Protein AF-A0A7C6HTM7-F1 (afdb_monomer_lite)

pLDDT: mean 92.87, std 7.29, range [47.75, 98.75]

Secondary structure (DSSP, 8-state):
-EEEEPTTS-HHHHHHHSTTEEE--SHHHHB---TT----HHHHHHTTT-TTPPBPTTTTHHHHHHHHHHHTT-SEEEEE--HHHHHHHHHHH---EEEEEE-GGGHHHHHHHHHHHT--HHHHIIIIITHHHHHHHHHTSSSEEEEEPTT--TTTTHHHHHHHHHH---PPPPHHHHHHHHHHHHHHTSSEEEEEE-SS-EEEEE-S-TT-HHHHHHHHHHHHHHHHTTPPPPEEEEGGG---S-EEEE--HHHHHHHHHHT----

Sequence (267 aa):
MIIAGYAGVGKTYFSENTENAIEIPSMPYSWILPKNTYRSAKESEKEKGAFYHLANPLFPMNYVFEILKAERSYKYVIIPTVECVLKVLQEKYDRDCILVYPEASLKAEYRQRYITRGNSDSFMSLFIDGWEERLEGLRANKGVHIPLAKGEYLSDVKIKIDNIIGETINTPVSARILNEIETKLIERKQGFIMVLFGMDNEYAYQISNIDDDNTQKFLYDAGRLAYKLNVFKPRIMREDEIPMENIIWIESQEAFMDVIRQNSLED

Structure (mmCIF, N/CA/C/O backbone):
data_AF-A0A7C6HTM7-F1
#
_entry.id   AF-A0A7C6HTM7-F1
#
loop_
_atom_site.group_PDB
_atom_site.id
_atom_site.type_symbol
_atom_site.label_atom_id
_atom_site.label_alt_id
_atom_site.label_comp_id
_atom_site.label_asym_id
_atom_site.label_entity_id
_atom_site.label_seq_id
_atom_site.pdbx_PDB_ins_code
_atom_site.Cartn_x
_atom_site.Cartn_y
_atom_site.Cartn_z
_atom_site.occupancy
_atom_site.B_iso_or_equiv
_atom_site.auth_seq_id
_atom_site.auth_comp_id
_atom_site.auth_asym_id
_atom_site.auth_atom_id
_atom_site.pdbx_PDB_model_num
ATOM 1 N N . MET A 1 1 ? 2.705 4.183 -18.685 1.00 92.62 1 MET A N 1
ATOM 2 C CA . MET A 1 1 ? 3.117 2.784 -18.432 1.00 92.62 1 MET A CA 1
ATOM 3 C C . MET A 1 1 ? 3.221 2.559 -16.937 1.00 92.62 1 MET A C 1
ATOM 5 O O . MET A 1 1 ? 3.805 3.396 -16.251 1.00 92.62 1 MET A O 1
ATOM 9 N N . ILE A 1 2 ? 2.667 1.453 -16.444 1.00 97.06 2 ILE A N 1
ATOM 10 C CA . ILE A 1 2 ? 2.689 1.095 -15.023 1.00 97.06 2 ILE A CA 1
ATOM 11 C C . ILE A 1 2 ? 3.863 0.145 -14.766 1.00 97.06 2 ILE A C 1
ATOM 13 O O . ILE A 1 2 ? 4.002 -0.884 -15.426 1.00 97.06 2 ILE A O 1
ATOM 17 N N . ILE A 1 3 ? 4.713 0.498 -13.803 1.00 97.94 3 ILE A N 1
ATOM 18 C CA . ILE A 1 3 ? 5.900 -0.266 -13.415 1.00 97.94 3 ILE A CA 1
ATOM 19 C C . ILE A 1 3 ? 5.737 -0.695 -11.959 1.00 97.94 3 ILE A C 1
ATOM 21 O O . ILE A 1 3 ? 5.824 0.125 -11.043 1.00 97.94 3 ILE A O 1
ATOM 25 N N . ALA A 1 4 ? 5.524 -1.986 -11.733 1.00 98.19 4 ALA A N 1
ATOM 26 C CA . ALA A 1 4 ? 5.438 -2.557 -10.400 1.00 98.19 4 ALA A CA 1
ATOM 27 C C . ALA A 1 4 ? 6.819 -3.025 -9.936 1.00 98.19 4 ALA A C 1
ATOM 29 O O . ALA A 1 4 ? 7.331 -4.059 -10.361 1.00 98.19 4 ALA A O 1
ATOM 30 N N . GLY A 1 5 ? 7.433 -2.236 -9.058 1.00 98.12 5 GLY A N 1
ATOM 31 C CA . GLY A 1 5 ? 8.761 -2.494 -8.520 1.00 98.12 5 GLY A CA 1
ATOM 32 C C . GLY A 1 5 ? 8.720 -3.191 -7.161 1.00 98.12 5 GLY A C 1
ATOM 33 O O . GLY A 1 5 ? 8.082 -2.703 -6.218 1.00 98.12 5 GLY A O 1
ATOM 34 N N . TYR A 1 6 ? 9.477 -4.276 -7.009 1.00 97.44 6 TYR A N 1
ATOM 35 C CA . TYR A 1 6 ? 9.651 -4.963 -5.728 1.00 97.44 6 TYR A CA 1
ATOM 36 C C . TYR A 1 6 ? 10.218 -4.025 -4.645 1.00 97.44 6 TYR A C 1
ATOM 38 O O . TYR A 1 6 ? 10.747 -2.937 -4.916 1.00 97.44 6 TYR A O 1
ATOM 46 N N . ALA A 1 7 ? 10.076 -4.385 -3.371 1.00 95.69 7 ALA A N 1
ATOM 47 C CA . ALA A 1 7 ? 10.722 -3.634 -2.296 1.00 95.69 7 ALA A CA 1
ATOM 48 C C . ALA A 1 7 ? 12.246 -3.574 -2.532 1.00 95.69 7 ALA A C 1
ATOM 50 O O . ALA A 1 7 ? 12.850 -4.547 -2.953 1.00 95.69 7 ALA A O 1
ATOM 51 N N . GLY A 1 8 ? 12.879 -2.415 -2.315 1.00 95.75 8 GLY A N 1
ATOM 52 C CA . GLY A 1 8 ? 14.341 -2.279 -2.451 1.00 95.75 8 GLY A CA 1
ATOM 53 C C . GLY A 1 8 ? 14.905 -2.077 -3.866 1.00 95.75 8 GLY A C 1
ATOM 54 O O . GLY A 1 8 ? 16.110 -1.872 -3.987 1.00 95.75 8 GLY A O 1
ATOM 55 N N . VAL A 1 9 ? 14.076 -2.043 -4.917 1.00 97.88 9 VAL A N 1
ATOM 56 C CA . VAL A 1 9 ? 14.553 -1.858 -6.311 1.00 97.88 9 VAL A CA 1
ATOM 57 C C . VAL A 1 9 ? 14.891 -0.406 -6.688 1.00 97.88 9 VAL A C 1
ATOM 59 O O . VAL A 1 9 ? 15.318 -0.153 -7.804 1.00 97.88 9 VAL A O 1
ATOM 62 N N . GLY A 1 10 ? 14.691 0.569 -5.793 1.00 97.50 10 GLY A N 1
ATOM 63 C CA . GLY A 1 10 ? 14.995 1.985 -6.073 1.00 97.50 10 GLY A CA 1
ATOM 64 C C . GLY A 1 10 ? 13.859 2.806 -6.702 1.00 97.50 10 GLY A C 1
ATOM 65 O O . GLY A 1 10 ? 14.136 3.785 -7.382 1.00 97.50 10 GLY A O 1
ATOM 66 N N . LYS A 1 11 ? 12.590 2.440 -6.461 1.00 97.81 11 LYS A N 1
ATOM 67 C CA . LYS A 1 11 ? 11.394 3.147 -6.973 1.00 97.81 11 LYS A CA 1
ATOM 68 C C . LYS A 1 11 ? 11.414 4.667 -6.754 1.00 97.81 11 LYS A C 1
ATOM 70 O O . LYS A 1 11 ? 11.339 5.408 -7.724 1.00 97.81 11 LYS A O 1
ATOM 75 N N . THR A 1 12 ? 11.574 5.102 -5.504 1.00 95.50 12 THR A N 1
ATOM 76 C CA . THR A 1 12 ? 11.593 6.525 -5.122 1.00 95.50 12 THR A CA 1
ATOM 77 C C . THR A 1 12 ? 12.700 7.292 -5.835 1.00 95.50 12 THR A C 1
ATOM 79 O O . THR A 1 12 ? 12.452 8.320 -6.456 1.00 95.50 12 THR A O 1
ATOM 82 N N . TYR A 1 13 ? 13.912 6.727 -5.842 1.00 97.19 13 TYR A N 1
ATOM 83 C CA . TYR A 1 13 ? 15.046 7.318 -6.547 1.00 97.19 13 TYR A CA 1
ATOM 84 C C . TYR A 1 13 ? 14.756 7.463 -8.046 1.00 97.19 13 TYR A C 1
ATOM 86 O O . TYR A 1 13 ? 15.008 8.517 -8.623 1.00 97.19 13 TYR A O 1
ATOM 94 N N . PHE A 1 14 ? 14.176 6.435 -8.674 1.00 98.38 14 PHE A N 1
ATOM 95 C CA . PHE A 1 14 ? 13.795 6.495 -10.082 1.00 98.38 14 PHE A CA 1
ATOM 96 C C . PHE A 1 14 ? 12.795 7.622 -10.359 1.00 98.38 14 PHE A C 1
ATOM 98 O O . PHE A 1 14 ? 13.016 8.389 -11.292 1.00 98.38 14 PHE A O 1
ATOM 105 N N . SER A 1 15 ? 11.724 7.747 -9.565 1.00 97.56 15 SER A N 1
ATOM 106 C CA . SER A 1 15 ? 10.704 8.782 -9.781 1.00 97.56 15 SER A CA 1
ATOM 107 C C . SER A 1 15 ? 11.222 10.200 -9.558 1.00 97.56 15 SER A C 1
ATOM 109 O O . SER A 1 15 ? 10.800 11.110 -10.256 1.00 97.56 15 SER A O 1
ATOM 111 N N . GLU A 1 16 ? 12.147 10.394 -8.617 1.00 97.38 16 GLU A N 1
ATOM 112 C CA . GLU A 1 16 ? 12.733 11.710 -8.327 1.00 97.38 16 GLU A CA 1
ATOM 113 C C . GLU A 1 16 ? 13.754 12.153 -9.384 1.00 97.38 16 GLU A C 1
ATOM 115 O O . GLU A 1 16 ? 13.964 13.348 -9.577 1.00 97.38 16 GLU A O 1
ATOM 120 N N . ASN A 1 17 ? 14.390 11.200 -10.074 1.00 98.00 17 ASN A N 1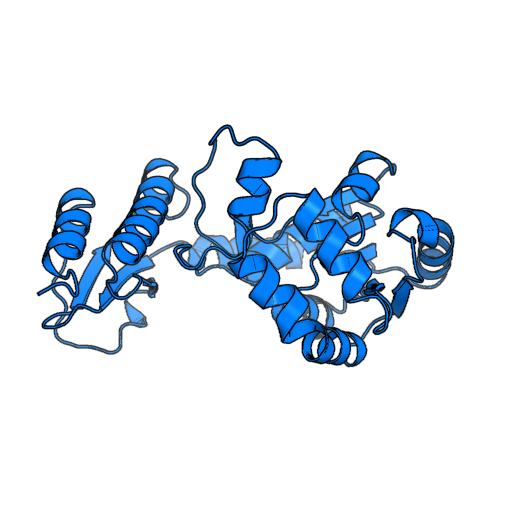
ATOM 121 C CA . ASN A 1 17 ? 15.487 11.461 -11.012 1.00 98.00 17 ASN A CA 1
ATOM 122 C C . ASN A 1 17 ? 15.118 11.178 -12.478 1.00 98.00 17 ASN A C 1
ATOM 124 O O . ASN A 1 17 ? 15.985 11.222 -13.351 1.00 98.00 17 ASN A O 1
ATOM 128 N N . THR A 1 18 ? 13.849 10.884 -12.769 1.00 97.50 18 THR A N 1
ATOM 129 C CA . THR A 1 18 ? 13.360 10.625 -14.129 1.00 97.50 18 THR A CA 1
ATOM 130 C C . THR A 1 18 ? 12.240 11.592 -14.472 1.00 97.50 18 THR A C 1
ATOM 132 O O . THR A 1 18 ? 11.242 11.685 -13.764 1.00 97.50 18 THR A O 1
ATOM 135 N N . GLU A 1 19 ? 12.380 12.291 -15.595 1.00 96.50 19 GLU A N 1
ATOM 136 C CA . GLU A 1 19 ? 11.331 13.177 -16.088 1.00 96.50 19 GLU A CA 1
ATOM 137 C C . GLU A 1 19 ? 10.044 12.395 -16.388 1.00 96.50 19 GLU A C 1
ATOM 139 O O . GLU A 1 19 ? 10.076 11.274 -16.907 1.00 96.50 19 GLU A O 1
ATOM 144 N N . ASN A 1 20 ? 8.899 13.017 -16.098 1.00 96.31 20 ASN A N 1
ATOM 145 C CA . ASN A 1 20 ? 7.583 12.456 -16.385 1.00 96.31 20 ASN A CA 1
ATOM 146 C C . ASN A 1 20 ? 7.336 11.099 -15.684 1.00 96.31 20 ASN A C 1
ATOM 148 O O . ASN A 1 20 ? 6.665 10.205 -16.214 1.00 96.31 20 ASN A O 1
ATOM 152 N N . ALA A 1 21 ? 7.905 10.948 -14.485 1.00 98.06 21 ALA A N 1
ATOM 153 C CA . ALA A 1 21 ? 7.738 9.799 -13.609 1.00 98.06 21 ALA A CA 1
ATOM 154 C C . ALA A 1 21 ? 7.058 10.196 -12.291 1.00 98.06 21 ALA A C 1
ATOM 156 O O . ALA A 1 21 ? 7.271 11.291 -11.773 1.00 98.06 21 ALA A O 1
ATOM 157 N N . ILE A 1 22 ? 6.263 9.284 -11.734 1.00 98.31 22 ILE A N 1
ATOM 158 C CA . ILE A 1 22 ? 5.655 9.428 -10.409 1.00 98.31 22 ILE A CA 1
ATOM 159 C C . ILE A 1 22 ? 5.708 8.095 -9.663 1.00 98.31 22 ILE A C 1
ATOM 161 O O . ILE A 1 22 ? 5.366 7.058 -10.230 1.00 98.31 22 ILE A O 1
ATOM 165 N N . GLU A 1 23 ? 6.126 8.103 -8.394 1.00 98.00 23 GLU A N 1
ATOM 166 C CA . GLU A 1 23 ? 5.898 6.973 -7.486 1.00 98.00 23 GLU A CA 1
ATOM 167 C C . GLU A 1 23 ? 4.593 7.198 -6.724 1.00 98.00 23 GLU A C 1
ATOM 169 O O . GLU A 1 23 ? 4.398 8.241 -6.101 1.00 98.00 23 GLU A O 1
ATOM 174 N N . ILE A 1 24 ? 3.718 6.194 -6.730 1.00 98.19 24 ILE A N 1
ATOM 175 C CA . ILE A 1 24 ? 2.516 6.178 -5.898 1.00 98.19 24 ILE A CA 1
ATOM 176 C C . ILE A 1 24 ? 2.698 5.068 -4.859 1.00 98.19 24 ILE A C 1
ATOM 178 O O . ILE A 1 24 ? 2.496 3.897 -5.186 1.00 98.19 24 ILE A O 1
ATOM 182 N N . PRO A 1 25 ? 3.114 5.369 -3.616 1.00 95.62 25 PRO A N 1
ATOM 183 C CA . PRO A 1 25 ? 3.295 4.345 -2.590 1.00 95.62 25 PRO A CA 1
ATOM 184 C C . PRO A 1 25 ? 1.943 3.761 -2.162 1.00 95.62 25 PRO A C 1
ATOM 186 O O . PRO A 1 25 ? 0.953 4.478 -2.091 1.00 95.62 25 PRO A O 1
ATOM 189 N N . SER A 1 26 ? 1.889 2.472 -1.813 1.00 95.81 26 SER A N 1
ATOM 190 C CA . SER A 1 26 ? 0.629 1.825 -1.407 1.00 95.81 26 SER A CA 1
ATOM 191 C C . SER A 1 26 ? 0.202 2.132 0.031 1.00 95.81 26 SER A C 1
ATOM 193 O O . SER A 1 26 ? -0.989 2.111 0.320 1.00 95.81 26 SER A O 1
ATOM 195 N N . MET A 1 27 ? 1.145 2.422 0.938 1.00 93.56 27 MET A N 1
ATOM 196 C CA . MET A 1 27 ? 0.875 2.560 2.381 1.00 93.56 27 MET A CA 1
ATOM 197 C C . MET A 1 27 ? -0.279 3.527 2.716 1.00 93.56 27 MET A C 1
ATOM 199 O O . MET A 1 27 ? -1.153 3.106 3.472 1.00 93.56 27 MET A O 1
ATOM 203 N N . PRO A 1 28 ? -0.356 4.752 2.146 1.00 93.31 28 PRO A N 1
ATOM 204 C CA . PRO A 1 28 ? -1.459 5.685 2.418 1.00 93.31 28 PRO A CA 1
ATOM 205 C C . PRO A 1 28 ? -2.835 5.199 1.945 1.00 93.31 28 PRO A C 1
ATOM 207 O O . PRO A 1 28 ? -3.859 5.709 2.387 1.00 93.31 28 PRO A O 1
ATOM 210 N N . TYR A 1 29 ? -2.866 4.222 1.039 1.00 96.31 29 TYR A N 1
ATOM 211 C CA . TYR A 1 29 ? -4.100 3.667 0.495 1.00 96.31 29 TYR A CA 1
ATOM 212 C C . TYR A 1 29 ? -4.495 2.356 1.159 1.00 96.31 29 TYR A C 1
ATOM 214 O O . TYR A 1 29 ? -5.684 2.075 1.259 1.00 96.31 29 TYR A O 1
ATOM 222 N N . SER A 1 30 ? -3.523 1.550 1.593 1.00 96.19 30 SER A N 1
ATOM 223 C CA . SER A 1 30 ? -3.765 0.258 2.244 1.00 96.19 30 SER A CA 1
ATOM 224 C C . SER A 1 30 ? -4.122 0.392 3.723 1.00 96.19 30 SER A C 1
ATOM 226 O O . SER A 1 30 ? -4.815 -0.471 4.259 1.00 96.19 30 SER A O 1
ATOM 228 N N . TRP A 1 31 ? -3.669 1.460 4.381 1.00 95.75 31 TRP A N 1
ATOM 229 C CA . TRP A 1 31 ? -3.770 1.630 5.828 1.00 95.75 31 TRP A CA 1
ATOM 230 C C . TRP A 1 31 ? -4.366 2.982 6.199 1.00 95.75 31 TRP A C 1
ATOM 232 O O . TRP A 1 31 ? -4.197 3.963 5.475 1.00 95.75 31 TRP A O 1
ATOM 242 N N . ILE A 1 32 ? -5.027 3.044 7.354 1.00 94.62 32 ILE A N 1
ATOM 243 C CA . ILE A 1 32 ? -5.384 4.315 7.981 1.00 94.62 32 ILE A CA 1
ATOM 244 C C . ILE A 1 32 ? -4.139 4.894 8.643 1.00 94.62 32 ILE A C 1
ATOM 246 O O . ILE A 1 32 ? -3.622 4.343 9.615 1.00 94.62 32 ILE A O 1
ATOM 250 N N . LEU A 1 33 ? -3.654 6.001 8.087 1.00 91.25 33 LEU A N 1
ATOM 251 C CA . LEU A 1 33 ? -2.477 6.719 8.557 1.00 91.25 33 LEU A CA 1
ATOM 252 C C . LEU A 1 33 ? -2.858 8.174 8.849 1.00 91.25 33 LEU A C 1
ATOM 254 O O . LEU A 1 33 ? -3.634 8.751 8.091 1.00 91.25 33 LEU A O 1
ATOM 258 N N . PRO A 1 34 ? -2.305 8.793 9.901 1.00 87.06 34 PRO A N 1
ATOM 259 C CA . PRO A 1 34 ? -2.553 10.196 10.185 1.00 87.06 34 PRO A CA 1
ATOM 260 C C . PRO A 1 34 ? -1.945 11.072 9.086 1.00 87.06 34 PRO A C 1
ATOM 262 O O . PRO A 1 34 ? -0.790 10.880 8.687 1.00 87.06 34 P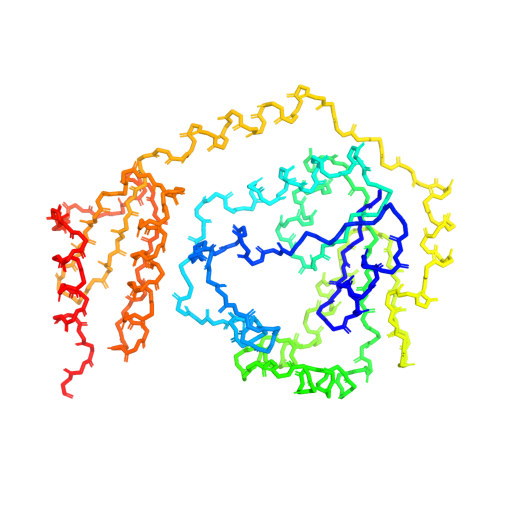RO A O 1
ATOM 265 N N . LYS A 1 35 ? -2.698 12.073 8.627 1.00 81.25 35 LYS A N 1
ATOM 266 C CA . LYS A 1 35 ? -2.160 13.104 7.735 1.00 81.25 35 LYS A CA 1
ATOM 267 C C . LYS A 1 35 ? -1.229 14.039 8.511 1.00 81.25 35 LYS A C 1
ATOM 269 O O . LYS A 1 35 ? -1.355 14.206 9.721 1.00 81.25 35 LYS A O 1
ATOM 274 N N . ASN A 1 36 ? -0.286 14.660 7.805 1.00 64.88 36 ASN A N 1
ATOM 275 C CA . ASN A 1 36 ? 0.556 15.747 8.324 1.00 64.88 36 ASN A CA 1
ATOM 276 C C . ASN A 1 36 ? 1.486 15.399 9.501 1.00 64.88 36 ASN A C 1
ATOM 278 O O . ASN A 1 36 ? 1.920 16.288 10.232 1.00 64.88 36 ASN A O 1
ATOM 282 N N . THR A 1 37 ? 1.867 14.133 9.684 1.00 63.94 37 THR A N 1
ATOM 283 C CA . THR A 1 37 ? 2.961 13.826 10.613 1.00 63.94 37 THR A CA 1
ATOM 284 C C . THR A 1 37 ? 4.298 14.097 9.935 1.00 63.94 37 THR A C 1
ATOM 286 O O . THR A 1 37 ? 4.652 13.396 8.985 1.00 63.94 37 THR A O 1
ATOM 289 N N . TYR A 1 38 ? 5.058 15.074 10.433 1.00 60.91 38 TYR A N 1
ATOM 290 C CA . TYR A 1 38 ? 6.470 15.209 10.085 1.00 60.91 38 TYR A CA 1
ATOM 291 C C . TYR A 1 38 ? 7.192 13.929 10.513 1.00 60.91 38 TYR A C 1
ATOM 293 O O . TYR A 1 38 ? 7.376 13.678 11.701 1.00 60.91 38 TYR A O 1
ATOM 301 N N . ARG A 1 39 ? 7.547 13.092 9.537 1.00 76.31 39 ARG A N 1
ATOM 302 C CA . ARG A 1 39 ? 8.347 11.883 9.728 1.00 76.31 39 ARG A CA 1
ATOM 303 C C . ARG A 1 39 ? 9.578 12.003 8.851 1.00 76.31 39 ARG A C 1
ATOM 305 O O . ARG A 1 39 ? 9.480 12.295 7.660 1.00 76.31 39 ARG A O 1
ATOM 312 N N . SER A 1 40 ? 10.741 11.743 9.424 1.00 81.12 40 SER A N 1
ATOM 313 C CA . SER A 1 40 ? 11.946 11.492 8.645 1.00 81.12 40 SER A CA 1
ATOM 314 C C . SER A 1 40 ? 11.749 10.272 7.737 1.00 81.12 40 SER A C 1
ATOM 316 O O . SER A 1 40 ? 10.915 9.398 7.997 1.00 81.12 40 SER A O 1
ATOM 318 N N . ALA A 1 41 ? 12.561 10.160 6.683 1.00 80.56 41 ALA A N 1
ATOM 319 C CA . ALA A 1 41 ? 12.546 8.984 5.810 1.00 80.56 41 ALA A CA 1
ATOM 320 C C . ALA A 1 41 ? 12.726 7.678 6.608 1.00 80.56 41 ALA A C 1
ATOM 322 O O . ALA A 1 41 ? 12.025 6.699 6.372 1.00 80.56 41 ALA A O 1
ATOM 323 N N . LYS A 1 42 ? 13.604 7.686 7.618 1.00 81.56 42 LYS A N 1
ATOM 324 C CA . LYS A 1 42 ? 13.871 6.523 8.472 1.00 81.56 42 LYS A CA 1
ATOM 325 C C . LYS A 1 42 ? 12.672 6.139 9.342 1.00 81.56 42 LYS A C 1
ATOM 327 O O . LYS A 1 42 ? 12.410 4.955 9.524 1.00 81.56 42 LYS A O 1
ATOM 332 N N . GLU A 1 43 ? 11.937 7.113 9.875 1.00 84.31 43 GLU A N 1
ATOM 333 C CA . GLU A 1 43 ? 10.697 6.843 10.616 1.00 84.31 43 GLU A CA 1
ATOM 334 C C . GLU A 1 43 ? 9.627 6.265 9.692 1.00 84.31 43 GLU A C 1
ATOM 336 O O . GLU A 1 43 ? 9.004 5.263 10.028 1.00 84.31 43 GLU A O 1
ATOM 341 N N . SER A 1 44 ? 9.491 6.815 8.486 1.00 84.31 44 SER A N 1
ATOM 342 C CA . SER A 1 44 ? 8.576 6.288 7.469 1.00 84.31 44 SER A CA 1
ATOM 343 C C . SER A 1 44 ? 8.912 4.850 7.049 1.00 84.31 44 SER A C 1
ATOM 345 O O . SER A 1 44 ? 8.006 4.060 6.795 1.00 84.31 44 SER A O 1
ATOM 347 N N . GLU A 1 45 ? 10.193 4.467 7.004 1.00 86.75 45 GLU A N 1
ATOM 348 C CA . GLU A 1 45 ? 10.603 3.082 6.720 1.00 86.75 45 GLU A CA 1
ATOM 349 C C . GLU A 1 45 ? 10.283 2.105 7.861 1.00 86.75 45 GLU A C 1
ATOM 351 O O . GLU A 1 45 ? 9.946 0.952 7.583 1.00 86.75 45 GLU A O 1
ATOM 356 N N . LYS A 1 46 ? 10.338 2.547 9.125 1.00 85.88 46 LYS A N 1
ATOM 357 C CA . LYS A 1 46 ? 9.973 1.721 10.294 1.00 85.88 46 LYS A CA 1
ATOM 358 C C . LYS A 1 46 ? 8.479 1.420 10.379 1.00 85.88 46 LYS A C 1
ATOM 360 O O . LYS A 1 46 ? 8.087 0.404 10.942 1.00 85.88 46 LYS A O 1
ATOM 365 N N . GLU A 1 47 ? 7.657 2.304 9.830 1.00 88.31 47 GLU A N 1
ATOM 366 C CA . GLU A 1 47 ? 6.197 2.181 9.820 1.00 88.31 47 GLU A CA 1
ATOM 367 C C . GLU A 1 47 ? 5.704 1.131 8.818 1.00 88.31 47 GLU A C 1
ATOM 369 O O . GLU A 1 47 ? 4.563 0.671 8.897 1.00 88.31 47 GLU A O 1
ATOM 374 N N . LYS A 1 48 ? 6.550 0.727 7.865 1.00 87.19 48 LYS A N 1
ATOM 375 C CA . LYS A 1 48 ? 6.202 -0.305 6.889 1.00 87.19 48 LYS A CA 1
ATOM 376 C C . LYS A 1 48 ? 6.132 -1.668 7.567 1.00 87.19 48 LYS A C 1
ATOM 378 O O . LYS A 1 48 ? 7.047 -2.074 8.276 1.00 87.19 48 LYS A O 1
ATOM 383 N N . GLY A 1 49 ? 5.047 -2.393 7.304 1.00 83.88 49 GLY A N 1
ATOM 384 C CA . GLY A 1 49 ? 4.826 -3.718 7.886 1.00 83.88 49 GLY A CA 1
ATOM 385 C C . GLY A 1 49 ? 4.520 -3.691 9.385 1.00 83.88 49 GLY A C 1
ATOM 386 O O . GLY A 1 49 ? 4.675 -4.714 10.047 1.00 83.88 49 GLY A O 1
ATOM 387 N N . ALA A 1 50 ? 4.125 -2.546 9.949 1.00 90.25 50 ALA A N 1
ATOM 388 C CA . ALA A 1 50 ? 3.693 -2.489 11.337 1.00 90.25 50 ALA A CA 1
ATOM 389 C C . ALA A 1 50 ? 2.302 -3.127 11.507 1.00 90.25 50 ALA A C 1
ATOM 391 O O . ALA A 1 50 ? 1.347 -2.760 10.822 1.00 90.25 50 ALA A O 1
ATOM 392 N N . PHE A 1 51 ? 2.181 -4.081 12.434 1.00 89.81 51 PHE A N 1
ATOM 393 C CA . PHE A 1 51 ? 0.962 -4.879 12.616 1.00 89.81 51 PHE A CA 1
ATOM 394 C C . PHE A 1 51 ? -0.234 -4.087 13.156 1.00 89.81 51 PHE A C 1
ATOM 396 O O . PHE A 1 51 ? -1.379 -4.492 12.937 1.00 89.81 51 PHE A O 1
ATOM 403 N N . TYR A 1 52 ? 0.026 -2.959 13.821 1.00 92.81 52 TYR A N 1
ATOM 404 C CA . TYR A 1 52 ? -0.997 -2.106 14.425 1.00 92.81 52 TYR A CA 1
ATOM 405 C C . TYR A 1 52 ? -1.795 -1.273 13.419 1.00 92.81 52 TYR A C 1
ATOM 407 O O . TYR A 1 52 ? -2.830 -0.725 13.787 1.00 92.81 52 TYR A O 1
ATOM 415 N N . HIS A 1 53 ? -1.349 -1.167 12.162 1.00 94.56 53 HIS A N 1
ATOM 416 C CA . HIS A 1 53 ? -2.101 -0.425 11.153 1.00 94.56 53 HIS A CA 1
ATOM 417 C C . HIS A 1 53 ? -3.481 -1.052 10.941 1.00 94.56 53 HIS A C 1
ATOM 419 O O . HIS A 1 53 ? -3.619 -2.272 10.748 1.00 94.56 53 HIS A O 1
ATOM 425 N N . LEU A 1 54 ? -4.507 -0.201 10.965 1.00 96.38 54 LEU A N 1
ATOM 426 C CA . LEU A 1 54 ? -5.864 -0.580 10.589 1.00 96.38 54 LEU A CA 1
ATOM 427 C C . LEU A 1 54 ? -5.981 -0.543 9.066 1.00 96.38 54 LEU A C 1
ATOM 429 O O . LEU A 1 54 ? -5.522 0.407 8.427 1.00 96.38 54 LEU A O 1
ATOM 433 N N . ALA A 1 55 ? -6.559 -1.591 8.480 1.00 96.38 55 ALA A N 1
ATOM 434 C CA . ALA A 1 55 ? -6.754 -1.670 7.037 1.00 96.38 55 ALA A CA 1
ATOM 435 C C . ALA A 1 55 ? -7.729 -0.581 6.572 1.00 96.38 55 ALA A C 1
ATOM 437 O O . ALA A 1 55 ? -8.748 -0.338 7.218 1.00 96.38 55 ALA A O 1
ATOM 438 N N . ASN A 1 56 ? -7.426 0.058 5.444 1.00 96.38 56 ASN A N 1
ATOM 439 C CA . ASN A 1 56 ? -8.344 1.000 4.820 1.00 96.38 56 ASN A CA 1
ATOM 440 C C . ASN A 1 56 ? -9.447 0.216 4.077 1.00 96.38 56 ASN A C 1
ATOM 442 O O . ASN A 1 56 ? -9.129 -0.503 3.126 1.00 96.38 56 ASN A O 1
ATOM 446 N N . PRO A 1 57 ? -10.732 0.359 4.444 1.00 95.69 57 PRO A N 1
ATOM 447 C CA . PRO A 1 57 ? -11.831 -0.410 3.846 1.00 95.69 57 PRO A CA 1
ATOM 448 C C . PRO A 1 57 ? -12.119 -0.058 2.372 1.00 95.69 57 PRO A C 1
ATOM 450 O O . PRO A 1 57 ? -12.923 -0.724 1.714 1.00 95.69 57 PRO A O 1
ATOM 453 N N . LEU A 1 58 ? -11.485 0.991 1.835 1.00 96.25 58 LEU A N 1
ATOM 454 C CA . LEU A 1 58 ? -11.561 1.370 0.420 1.00 96.25 58 LEU A CA 1
ATOM 455 C C . LEU A 1 58 ? -10.480 0.694 -0.441 1.00 96.25 58 LEU A C 1
ATOM 457 O O . LEU A 1 58 ? -10.531 0.774 -1.674 1.00 96.25 58 LEU A O 1
ATOM 461 N N . PHE A 1 59 ? -9.503 0.036 0.185 1.00 97.44 59 PHE A N 1
ATOM 462 C CA . PHE A 1 59 ? -8.472 -0.729 -0.506 1.00 97.44 59 PHE A CA 1
ATOM 463 C C . PHE A 1 59 ? -9.067 -2.010 -1.128 1.00 97.44 59 PHE A C 1
ATOM 465 O O . PHE A 1 59 ? -9.884 -2.667 -0.485 1.00 97.44 59 PHE A O 1
ATOM 472 N N . PRO A 1 60 ? -8.691 -2.409 -2.364 1.00 98.12 60 PRO A N 1
ATOM 473 C CA . PRO A 1 60 ? -7.643 -1.835 -3.216 1.00 98.12 60 PRO A CA 1
ATOM 474 C C . PRO A 1 60 ? -8.110 -0.721 -4.161 1.00 98.12 60 PRO A C 1
ATOM 476 O O . PRO A 1 60 ? -7.289 -0.127 -4.859 1.00 98.12 60 PRO A O 1
ATOM 479 N N . MET A 1 61 ? -9.415 -0.448 -4.242 1.00 98.31 61 MET A N 1
ATOM 480 C CA . MET A 1 61 ? -9.967 0.394 -5.307 1.00 98.31 61 MET A CA 1
ATOM 481 C C . MET A 1 61 ? -9.574 1.869 -5.196 1.00 98.31 61 MET A C 1
ATOM 483 O O . MET A 1 61 ? -9.392 2.504 -6.233 1.00 98.31 61 MET A O 1
ATOM 487 N N . ASN A 1 62 ? -9.386 2.398 -3.984 1.00 98.12 62 ASN A N 1
ATOM 488 C CA . ASN A 1 62 ? -8.835 3.744 -3.788 1.00 98.12 62 ASN A CA 1
ATOM 489 C C . ASN A 1 62 ? -7.436 3.895 -4.409 1.00 98.12 62 ASN A C 1
ATOM 491 O O . ASN A 1 62 ? -7.130 4.919 -5.009 1.00 98.12 62 ASN A O 1
ATOM 495 N N . TYR A 1 63 ? -6.607 2.859 -4.310 1.00 98.62 63 TYR A N 1
ATOM 496 C CA . TYR A 1 63 ? -5.258 2.868 -4.846 1.00 98.62 63 TYR A CA 1
ATOM 497 C C . TYR A 1 63 ? -5.249 2.691 -6.364 1.00 98.62 63 TYR A C 1
ATOM 499 O O . TYR A 1 63 ? -4.580 3.435 -7.076 1.00 98.62 63 TYR A O 1
ATOM 507 N N . VAL A 1 64 ? -6.048 1.745 -6.869 1.00 98.75 64 VAL A N 1
ATOM 508 C CA . VAL A 1 64 ? -6.231 1.530 -8.313 1.00 98.75 64 VAL A CA 1
ATOM 509 C C . VAL A 1 64 ? -6.700 2.811 -9.000 1.00 98.75 64 VAL A C 1
ATOM 511 O O . VAL A 1 64 ? -6.191 3.148 -10.066 1.00 98.75 64 VAL A O 1
ATOM 514 N N . PHE A 1 65 ? -7.638 3.540 -8.390 1.00 98.50 65 PHE A N 1
ATOM 515 C CA . PHE A 1 65 ? -8.112 4.821 -8.908 1.00 98.50 65 PHE A CA 1
ATOM 516 C C . PHE A 1 65 ? -6.968 5.823 -9.110 1.00 98.50 65 PHE A C 1
ATOM 518 O O . PHE A 1 65 ? -6.826 6.369 -10.204 1.00 98.50 65 PHE A O 1
ATOM 525 N N . GLU A 1 66 ? -6.115 6.016 -8.102 1.00 98.50 66 GLU A N 1
ATOM 526 C CA . GLU A 1 66 ? -4.996 6.960 -8.197 1.00 98.50 66 GLU A CA 1
ATOM 527 C C . GLU A 1 66 ? -3.935 6.528 -9.218 1.00 98.50 66 GLU A C 1
ATOM 529 O O . GLU A 1 66 ? -3.407 7.370 -9.944 1.00 98.50 66 GLU A O 1
ATOM 534 N N . ILE A 1 67 ? -3.680 5.223 -9.364 1.00 98.62 67 ILE A N 1
ATOM 535 C CA . ILE A 1 67 ? -2.783 4.693 -10.405 1.00 98.62 67 ILE A CA 1
ATOM 536 C C . ILE A 1 67 ? -3.317 5.016 -11.805 1.00 98.62 67 ILE A C 1
ATOM 538 O O . ILE A 1 67 ? -2.590 5.558 -12.638 1.00 98.62 67 ILE A O 1
ATOM 542 N N . LEU A 1 68 ? -4.593 4.712 -12.064 1.00 98.19 68 LEU A N 1
ATOM 543 C CA . LEU A 1 68 ? -5.225 4.957 -13.365 1.00 98.19 68 LEU A CA 1
ATOM 544 C C . LEU A 1 68 ? -5.328 6.454 -13.682 1.00 98.19 68 LEU A C 1
ATOM 546 O O . LEU A 1 68 ? -5.181 6.864 -14.834 1.00 98.19 68 LEU A O 1
ATOM 550 N N . LYS A 1 69 ? -5.560 7.284 -12.662 1.00 97.62 69 LYS A N 1
ATOM 551 C CA . LYS A 1 69 ? -5.555 8.741 -12.788 1.00 97.62 69 LYS A CA 1
ATOM 552 C C . LYS A 1 69 ? -4.167 9.258 -13.167 1.00 97.62 69 LYS A C 1
ATOM 554 O O . LYS A 1 69 ? -4.058 10.049 -14.102 1.00 97.62 69 LYS A O 1
ATOM 559 N N . ALA A 1 70 ? -3.116 8.782 -12.500 1.00 97.50 70 ALA A N 1
ATOM 560 C CA . ALA A 1 70 ? -1.740 9.174 -12.786 1.00 97.50 70 ALA A CA 1
ATOM 561 C C . ALA A 1 70 ? -1.262 8.734 -14.179 1.00 97.50 70 ALA A C 1
ATOM 563 O O . ALA A 1 70 ? -0.521 9.472 -14.823 1.00 97.50 70 ALA A O 1
ATOM 564 N N . GLU A 1 71 ? -1.727 7.589 -14.692 1.00 94.62 71 GLU A N 1
ATOM 565 C CA . GLU A 1 71 ? -1.380 7.110 -16.042 1.00 94.62 71 GLU A CA 1
ATOM 566 C C . GLU A 1 71 ? -1.750 8.117 -17.150 1.00 94.62 71 GLU A C 1
ATOM 568 O O . GLU A 1 71 ? -1.137 8.122 -18.215 1.00 94.62 71 GLU A O 1
ATOM 573 N N . ARG A 1 72 ? -2.705 9.026 -16.899 1.00 93.12 72 ARG A N 1
ATOM 574 C CA . ARG A 1 72 ? -3.084 10.094 -17.844 1.00 93.12 72 ARG A CA 1
ATOM 575 C C . ARG A 1 72 ? -2.088 11.247 -17.916 1.00 93.12 72 ARG A C 1
ATOM 577 O O . ARG A 1 72 ? -2.111 11.997 -18.888 1.00 93.12 72 ARG A O 1
ATOM 584 N N . SER A 1 73 ? -1.280 11.426 -16.878 1.00 94.69 73 SER A N 1
ATOM 585 C CA . SER A 1 73 ? -0.389 12.579 -16.724 1.00 94.69 73 SER A CA 1
ATOM 586 C C . SER A 1 73 ? 1.081 12.194 -16.747 1.00 94.69 73 SER A C 1
ATOM 588 O O . SER A 1 73 ? 1.909 13.057 -17.020 1.00 94.69 73 SER A O 1
ATOM 590 N N . TYR A 1 74 ? 1.395 10.923 -16.485 1.00 96.12 74 TYR A N 1
ATOM 591 C CA . TYR A 1 74 ? 2.761 10.452 -16.327 1.00 96.12 74 TYR A CA 1
ATOM 592 C C . TYR A 1 74 ? 3.121 9.348 -17.316 1.00 96.12 74 TYR A C 1
ATOM 594 O O . TYR A 1 74 ? 2.390 8.369 -17.485 1.00 96.12 74 TYR A O 1
ATOM 602 N N . LYS A 1 75 ? 4.304 9.464 -17.929 1.00 94.88 75 LYS A N 1
ATOM 603 C CA . LYS A 1 75 ? 4.869 8.402 -18.775 1.00 94.88 75 LYS A CA 1
ATOM 604 C C . LYS A 1 75 ? 5.164 7.154 -17.941 1.00 94.88 75 LYS A C 1
ATOM 606 O O . LYS A 1 75 ? 4.816 6.043 -18.358 1.00 94.88 75 LYS A O 1
ATOM 611 N N . TYR A 1 76 ? 5.764 7.339 -16.765 1.00 97.19 76 TYR A N 1
ATOM 612 C CA . TYR A 1 76 ? 6.112 6.263 -15.840 1.00 97.19 76 TYR A CA 1
ATOM 613 C C . TYR A 1 76 ? 5.309 6.395 -14.544 1.00 97.19 76 TYR A C 1
ATOM 615 O O . TYR A 1 76 ? 5.477 7.358 -13.799 1.00 97.19 76 TYR A O 1
ATOM 623 N N . VAL A 1 77 ? 4.464 5.407 -14.253 1.00 98.00 77 VAL A N 1
ATOM 624 C CA . VAL A 1 77 ? 3.744 5.298 -12.979 1.00 98.00 77 VAL A CA 1
ATOM 625 C C . VAL A 1 77 ? 4.340 4.132 -12.203 1.00 98.00 77 VAL A C 1
ATOM 627 O O . VAL A 1 77 ? 4.153 2.974 -12.573 1.00 98.00 77 VAL A O 1
ATOM 630 N N . ILE A 1 78 ? 5.099 4.433 -11.154 1.00 98.62 78 ILE A N 1
ATOM 631 C CA . ILE A 1 78 ? 5.845 3.458 -10.366 1.00 98.62 78 ILE A CA 1
ATOM 632 C C . ILE A 1 78 ? 5.034 3.094 -9.122 1.00 98.62 78 ILE A C 1
ATOM 634 O O . ILE A 1 78 ? 4.675 3.955 -8.319 1.00 98.62 78 ILE A O 1
ATOM 638 N N . ILE A 1 79 ? 4.771 1.803 -8.944 1.00 98.56 79 ILE A N 1
ATOM 639 C CA . ILE A 1 79 ? 3.992 1.253 -7.827 1.00 98.56 79 ILE A CA 1
ATOM 640 C C . ILE A 1 79 ? 4.786 0.131 -7.140 1.00 98.56 79 ILE A C 1
ATOM 642 O O . ILE A 1 79 ? 5.666 -0.468 -7.763 1.00 98.56 79 ILE A O 1
ATOM 646 N N . PRO A 1 80 ? 4.546 -0.194 -5.858 1.00 97.50 80 PRO A N 1
ATOM 647 C CA . PRO A 1 80 ? 5.026 -1.437 -5.292 1.00 97.50 80 PRO A CA 1
ATOM 648 C C . PRO A 1 80 ? 4.256 -2.621 -5.888 1.00 97.50 80 PRO A C 1
ATOM 650 O O . PRO A 1 80 ? 3.105 -2.508 -6.307 1.00 97.50 80 PRO A O 1
ATOM 653 N N . THR A 1 81 ? 4.884 -3.787 -5.874 1.00 95.94 81 THR A N 1
ATOM 654 C CA . THR A 1 81 ? 4.227 -5.045 -6.225 1.00 95.94 81 THR A CA 1
ATOM 655 C C . THR A 1 81 ? 3.175 -5.417 -5.176 1.00 95.94 81 THR A C 1
ATOM 657 O O . THR A 1 81 ? 3.525 -5.879 -4.087 1.00 95.94 81 THR A O 1
ATOM 660 N N . VAL A 1 82 ? 1.894 -5.210 -5.493 1.00 95.38 82 VAL A N 1
ATOM 661 C CA . VAL A 1 82 ? 0.758 -5.579 -4.637 1.00 95.38 82 VAL A CA 1
ATOM 662 C C . VAL A 1 82 ? -0.215 -6.432 -5.442 1.00 95.38 82 VAL A C 1
ATOM 664 O O . VAL A 1 82 ? -0.876 -5.936 -6.349 1.00 95.38 82 VAL A O 1
ATOM 667 N N . GLU A 1 83 ? -0.293 -7.719 -5.117 1.00 93.62 83 GLU A N 1
ATOM 668 C CA . GLU A 1 83 ? -0.938 -8.738 -5.956 1.00 93.62 83 GLU A CA 1
ATOM 669 C C . GLU A 1 83 ? -2.402 -8.425 -6.291 1.00 93.62 83 GLU A C 1
ATOM 671 O O . GLU A 1 83 ? -2.778 -8.407 -7.461 1.00 93.62 83 GLU A O 1
ATOM 676 N N . CYS A 1 84 ? -3.227 -8.091 -5.295 1.00 95.69 84 CYS A N 1
ATOM 677 C CA . CYS A 1 84 ? -4.637 -7.780 -5.545 1.00 95.69 84 CYS A CA 1
ATOM 678 C C . CYS A 1 84 ? -4.830 -6.523 -6.411 1.00 95.69 84 CYS A C 1
ATOM 680 O O . CYS A 1 84 ? -5.806 -6.430 -7.149 1.00 95.69 84 CYS A O 1
ATOM 682 N N . VAL A 1 85 ? -3.893 -5.573 -6.359 1.00 97.94 85 VAL A N 1
ATOM 683 C CA . VAL A 1 85 ? -3.913 -4.350 -7.175 1.00 97.94 85 VAL A CA 1
ATOM 684 C C . VAL A 1 85 ? -3.515 -4.681 -8.608 1.00 97.94 85 VAL A C 1
ATOM 686 O O . VAL A 1 85 ? -4.217 -4.275 -9.529 1.00 97.94 85 VAL A O 1
ATOM 689 N N . LEU A 1 86 ? -2.444 -5.462 -8.795 1.00 96.88 86 LEU A N 1
ATOM 690 C CA . LEU A 1 86 ? -2.018 -5.955 -10.108 1.00 96.88 86 LEU A CA 1
ATOM 691 C C . LEU A 1 86 ? -3.142 -6.730 -10.792 1.00 96.88 86 LEU A C 1
ATOM 693 O O . LEU A 1 86 ? -3.481 -6.428 -11.932 1.00 96.88 86 LEU A O 1
ATOM 697 N N . LYS A 1 87 ? -3.793 -7.640 -10.060 1.00 95.81 87 LYS A N 1
ATOM 698 C CA . LYS A 1 87 ? -4.937 -8.404 -10.557 1.00 95.81 87 LYS A CA 1
ATOM 699 C C . LYS A 1 87 ? -6.069 -7.498 -11.038 1.00 95.81 87 LYS A C 1
ATOM 701 O O . LYS A 1 87 ? -6.570 -7.682 -12.141 1.00 95.81 87 LYS A O 1
ATOM 706 N N . VAL A 1 88 ? -6.457 -6.491 -10.251 1.00 97.75 88 VAL A N 1
ATOM 707 C CA . VAL A 1 88 ? -7.511 -5.546 -10.657 1.00 97.75 88 VAL A CA 1
ATOM 708 C C . VAL A 1 88 ? -7.089 -4.739 -11.888 1.00 97.75 88 VAL A C 1
ATOM 710 O O . VAL A 1 88 ? -7.884 -4.591 -12.813 1.00 97.75 88 VAL A O 1
ATOM 713 N N . LEU A 1 89 ? -5.860 -4.223 -11.925 1.00 97.06 89 LEU A N 1
ATOM 714 C CA . LEU A 1 89 ? -5.351 -3.462 -13.068 1.00 97.06 89 LEU A CA 1
ATOM 715 C C . LEU A 1 89 ? -5.373 -4.299 -14.355 1.00 97.06 89 LEU A C 1
ATOM 717 O O . LEU A 1 89 ? -5.862 -3.828 -15.378 1.00 97.06 89 LEU A O 1
ATOM 721 N N . GLN A 1 90 ? -4.907 -5.544 -14.284 1.00 94.50 90 GLN A N 1
ATOM 722 C CA . GLN A 1 90 ? -4.796 -6.446 -15.430 1.00 94.50 90 GLN A CA 1
ATOM 723 C C . GLN A 1 90 ? -6.155 -6.994 -15.871 1.00 94.50 90 GLN A C 1
ATOM 725 O O . GLN A 1 90 ? -6.516 -6.885 -17.034 1.00 94.50 90 GLN A O 1
ATOM 730 N N . GLU A 1 91 ? -6.937 -7.566 -14.955 1.00 95.50 91 GLU A N 1
ATOM 731 C CA . GLU A 1 91 ? -8.161 -8.292 -15.314 1.00 95.50 91 GLU A CA 1
ATOM 732 C C . GLU A 1 91 ? -9.362 -7.372 -15.548 1.00 95.50 91 GLU A C 1
ATOM 734 O O . GLU A 1 91 ? -10.222 -7.685 -16.367 1.00 95.50 91 GLU A O 1
ATOM 739 N N . LYS A 1 92 ? -9.452 -6.249 -14.822 1.00 96.56 92 LYS A N 1
ATOM 740 C CA . LYS A 1 92 ? -10.617 -5.352 -14.896 1.00 96.56 92 LYS A CA 1
ATOM 741 C C . LYS A 1 92 ? -10.394 -4.155 -15.811 1.00 96.56 92 LYS A C 1
ATOM 743 O O . LYS A 1 92 ? -11.355 -3.659 -16.395 1.00 96.56 92 LYS A O 1
ATOM 748 N N . TYR A 1 93 ? -9.162 -3.665 -15.894 1.00 96.00 93 TYR A N 1
ATOM 749 C CA . TYR A 1 93 ? -8.842 -2.451 -16.644 1.00 96.00 93 TYR A CA 1
ATOM 750 C C . TYR A 1 93 ? -7.886 -2.691 -17.807 1.00 96.00 93 TYR A C 1
ATOM 752 O O . TYR A 1 93 ? -7.540 -1.721 -18.480 1.00 96.00 93 TYR A O 1
ATOM 760 N N . ASP A 1 94 ? -7.493 -3.942 -18.068 1.00 93.62 94 ASP A N 1
ATOM 761 C CA . ASP A 1 94 ? -6.648 -4.317 -19.204 1.00 93.62 94 ASP A CA 1
ATOM 762 C C . ASP A 1 94 ? -5.360 -3.481 -19.248 1.00 93.62 94 ASP A C 1
ATOM 764 O O . ASP A 1 94 ? -5.077 -2.764 -20.206 1.00 93.62 94 ASP A O 1
ATOM 768 N N . ARG A 1 95 ? -4.659 -3.425 -18.107 1.00 94.00 95 ARG A N 1
ATOM 769 C CA . ARG A 1 95 ? -3.379 -2.720 -17.974 1.00 94.00 95 ARG A CA 1
ATOM 770 C C . ARG A 1 95 ? -2.226 -3.708 -18.043 1.00 94.00 95 ARG A C 1
ATOM 772 O O . ARG A 1 95 ? -2.035 -4.492 -17.108 1.00 94.00 95 ARG A O 1
ATOM 779 N N . ASP A 1 96 ? -1.381 -3.567 -19.056 1.00 91.44 96 ASP A N 1
ATOM 780 C CA . ASP A 1 96 ? -0.076 -4.212 -19.043 1.00 91.44 96 ASP A CA 1
ATOM 781 C C . ASP A 1 96 ? 0.817 -3.536 -18.002 1.00 91.44 96 ASP A C 1
ATOM 783 O O . ASP A 1 96 ? 0.918 -2.306 -17.919 1.00 91.44 96 ASP A O 1
ATOM 787 N N . CYS A 1 97 ? 1.445 -4.359 -17.167 1.00 95.12 97 CYS A N 1
ATOM 788 C CA . CYS A 1 97 ? 2.361 -3.912 -16.127 1.00 95.12 97 CYS A CA 1
ATOM 789 C C . CYS A 1 97 ? 3.755 -4.469 -16.408 1.00 95.12 97 CYS A C 1
ATOM 791 O O . CYS A 1 97 ? 3.908 -5.649 -16.735 1.00 95.12 97 CYS A O 1
ATOM 793 N N . ILE A 1 98 ? 4.775 -3.634 -16.218 1.00 97.12 98 ILE A N 1
ATOM 794 C CA . ILE A 1 98 ? 6.164 -4.088 -16.169 1.00 97.12 98 ILE A CA 1
ATOM 795 C C . ILE A 1 98 ? 6.477 -4.464 -14.722 1.00 97.12 98 ILE A C 1
ATOM 797 O O . ILE A 1 98 ? 6.374 -3.628 -13.823 1.00 97.12 98 ILE A O 1
ATOM 801 N N . LEU A 1 99 ? 6.855 -5.715 -14.489 1.00 97.88 99 LEU A N 1
ATOM 802 C CA . LEU A 1 99 ? 7.208 -6.249 -13.180 1.00 97.88 99 LEU A CA 1
ATOM 803 C C . LEU A 1 99 ? 8.728 -6.218 -13.029 1.00 97.88 99 LEU A C 1
ATOM 805 O O . LEU A 1 99 ? 9.441 -6.934 -13.729 1.00 97.88 99 LEU A O 1
ATOM 809 N N . VAL A 1 100 ? 9.227 -5.387 -12.114 1.00 98.50 100 VAL A N 1
ATOM 810 C CA . VAL A 1 100 ? 10.666 -5.229 -11.859 1.00 98.50 100 VAL A CA 1
ATOM 811 C C . VAL A 1 100 ? 10.991 -5.753 -10.470 1.00 98.50 100 VAL A C 1
ATOM 813 O O . VAL A 1 100 ? 10.552 -5.198 -9.461 1.00 98.50 100 VAL A O 1
ATOM 816 N N . TYR A 1 101 ? 11.764 -6.829 -10.402 1.00 98.06 101 TYR A N 1
ATOM 817 C CA . TYR A 1 101 ? 12.059 -7.541 -9.160 1.00 98.06 101 TYR A CA 1
ATOM 818 C C . TYR A 1 101 ? 13.458 -8.166 -9.216 1.00 98.06 101 TYR A C 1
ATOM 820 O O . TYR A 1 101 ? 13.999 -8.345 -10.300 1.00 98.06 101 TYR A O 1
ATOM 828 N N . PRO A 1 102 ? 14.090 -8.473 -8.076 1.00 98.06 102 PRO A N 1
ATOM 829 C CA . PRO A 1 102 ? 15.415 -9.084 -8.074 1.00 98.06 102 PRO A CA 1
ATOM 830 C C . PRO A 1 102 ? 15.432 -10.520 -8.586 1.00 98.06 102 PRO A C 1
ATOM 832 O O . PRO A 1 102 ? 14.495 -11.288 -8.368 1.00 98.06 102 PRO A O 1
ATOM 835 N N . GLU A 1 103 ? 16.560 -10.924 -9.165 1.00 97.56 103 GLU A N 1
ATOM 836 C CA . GLU A 1 103 ? 16.884 -12.341 -9.310 1.00 97.56 103 GLU A CA 1
ATOM 837 C C . GLU A 1 103 ? 16.831 -13.075 -7.957 1.00 97.56 103 GLU A C 1
ATOM 839 O O . GLU A 1 103 ? 17.182 -12.536 -6.902 1.00 97.56 103 GLU A O 1
ATOM 844 N N . ALA A 1 104 ? 16.420 -14.348 -7.984 1.00 95.62 104 ALA A N 1
ATOM 845 C CA . ALA A 1 104 ? 16.188 -15.139 -6.771 1.00 95.62 104 ALA A CA 1
ATOM 846 C C . ALA A 1 104 ? 17.433 -15.288 -5.881 1.00 95.62 104 ALA A C 1
ATOM 848 O O . ALA A 1 104 ? 17.309 -15.393 -4.662 1.00 95.62 104 ALA A O 1
ATOM 849 N N . SER A 1 105 ? 18.628 -15.247 -6.474 1.00 96.94 105 SER A N 1
ATOM 850 C CA . SER A 1 105 ? 19.918 -15.361 -5.784 1.00 96.94 105 SER A CA 1
ATOM 851 C C . SER A 1 105 ? 20.268 -14.144 -4.910 1.00 96.94 105 SER A C 1
ATOM 853 O O . SER A 1 105 ? 21.187 -14.221 -4.095 1.00 96.94 105 SER A O 1
ATOM 855 N N . LEU A 1 106 ? 19.542 -13.024 -5.028 1.00 98.00 106 LEU A N 1
ATOM 856 C CA . LEU A 1 106 ? 19.911 -11.737 -4.420 1.00 98.00 106 LEU A CA 1
ATOM 857 C C . LEU A 1 106 ? 19.343 -11.498 -3.012 1.00 98.00 106 LEU A C 1
ATOM 859 O O . LEU A 1 106 ? 19.403 -10.374 -2.504 1.00 98.00 106 LEU A O 1
ATOM 863 N N . LYS A 1 107 ? 18.842 -12.544 -2.340 1.00 98.06 107 LYS A N 1
ATOM 864 C CA . LYS A 1 107 ? 18.261 -12.464 -0.985 1.00 98.06 107 LYS A CA 1
ATOM 865 C C . LYS A 1 107 ? 19.170 -11.728 0.006 1.00 98.06 107 LYS A C 1
ATOM 867 O O . LYS A 1 107 ? 18.719 -10.839 0.726 1.00 98.06 107 LYS A O 1
ATOM 872 N N . ALA A 1 108 ? 20.465 -12.056 0.014 1.00 97.94 108 ALA A N 1
ATOM 873 C CA . ALA A 1 108 ? 21.443 -11.440 0.915 1.00 97.94 108 ALA A CA 1
ATOM 874 C C . ALA A 1 108 ? 21.671 -9.947 0.620 1.00 97.94 108 ALA A C 1
ATOM 876 O O . ALA A 1 108 ? 21.782 -9.140 1.542 1.00 97.94 108 ALA A O 1
ATOM 877 N N . GLU A 1 109 ? 21.699 -9.562 -0.657 1.00 98.31 109 GLU A N 1
ATOM 878 C CA . GLU A 1 109 ? 21.861 -8.165 -1.056 1.00 98.31 109 GLU A CA 1
ATOM 879 C C . GLU A 1 109 ? 20.644 -7.332 -0.643 1.00 98.31 109 GLU A C 1
ATOM 881 O O . GLU A 1 109 ? 20.794 -6.271 -0.039 1.00 98.31 109 GLU A O 1
ATOM 886 N N . TYR A 1 110 ? 19.432 -7.827 -0.900 1.00 97.88 110 TYR A N 1
ATOM 887 C CA . TYR A 1 110 ? 18.207 -7.113 -0.535 1.00 97.88 110 TYR A CA 1
ATOM 888 C C . TYR A 1 110 ? 18.017 -7.040 0.976 1.00 97.88 110 TYR A C 1
ATOM 890 O O . TYR A 1 110 ? 17.607 -5.995 1.481 1.00 97.88 110 TYR A O 1
ATOM 898 N N . ARG A 1 111 ? 18.427 -8.082 1.714 1.00 97.69 111 ARG A N 1
ATOM 899 C CA . ARG A 1 111 ? 18.522 -8.028 3.178 1.00 97.69 111 ARG A CA 1
ATOM 900 C C . ARG A 1 111 ? 19.378 -6.840 3.622 1.00 97.69 111 ARG A C 1
ATOM 902 O O . ARG A 1 111 ? 18.954 -6.069 4.479 1.00 97.69 111 ARG A O 1
ATOM 909 N N . GLN A 1 112 ? 20.550 -6.657 3.011 1.00 97.69 112 GLN A N 1
ATOM 910 C CA . GLN A 1 112 ? 21.434 -5.539 3.335 1.00 97.69 112 GLN A CA 1
ATOM 911 C C . GLN A 1 112 ? 20.836 -4.186 2.929 1.00 97.69 112 GLN A C 1
ATOM 913 O O . GLN A 1 112 ? 20.919 -3.236 3.706 1.00 97.69 112 GLN A O 1
ATOM 918 N N . ARG A 1 113 ? 20.183 -4.089 1.760 1.00 96.75 113 ARG A N 1
ATOM 919 C CA . ARG A 1 113 ? 19.479 -2.867 1.327 1.00 96.75 113 ARG A CA 1
ATOM 920 C C . ARG A 1 113 ? 18.425 -2.442 2.358 1.00 96.75 113 ARG A C 1
ATOM 922 O O . ARG A 1 113 ? 18.356 -1.263 2.700 1.00 96.75 113 ARG A O 1
ATOM 929 N N . TYR A 1 114 ? 17.634 -3.381 2.879 1.00 95.75 114 TYR A N 1
ATOM 930 C CA . TYR A 1 114 ? 16.596 -3.095 3.878 1.00 95.75 114 TYR A CA 1
ATOM 931 C C . TYR A 1 114 ? 17.174 -2.673 5.234 1.00 95.75 114 TYR A C 1
ATOM 933 O O . TYR A 1 114 ? 16.709 -1.694 5.821 1.00 95.75 114 TYR A O 1
ATOM 941 N N . ILE A 1 115 ? 18.238 -3.340 5.699 1.00 93.81 115 ILE A N 1
ATOM 942 C CA . ILE A 1 115 ? 18.955 -2.952 6.926 1.00 93.81 115 ILE A CA 1
ATOM 943 C C . ILE A 1 115 ? 19.499 -1.525 6.796 1.00 93.81 115 ILE A C 1
ATOM 945 O O . ILE A 1 115 ? 19.268 -0.693 7.673 1.00 93.81 115 ILE A O 1
ATOM 949 N N . THR A 1 116 ? 20.168 -1.211 5.684 1.00 93.38 116 THR A N 1
ATOM 950 C CA . THR A 1 116 ? 20.736 0.123 5.435 1.00 93.38 116 THR A CA 1
ATOM 951 C C . THR A 1 116 ? 19.656 1.212 5.401 1.00 93.38 116 THR A C 1
ATOM 953 O O . THR A 1 116 ? 19.885 2.318 5.890 1.00 93.38 116 THR A O 1
ATOM 956 N N . ARG A 1 117 ? 18.456 0.905 4.889 1.00 90.94 117 ARG A N 1
ATOM 957 C CA . ARG A 1 117 ? 17.298 1.821 4.892 1.00 90.94 117 ARG A CA 1
ATOM 958 C C . ARG A 1 117 ? 16.642 1.984 6.266 1.00 90.94 117 ARG A C 1
ATOM 960 O O . ARG A 1 117 ? 15.856 2.909 6.454 1.00 90.94 117 ARG A O 1
ATOM 967 N N . GLY A 1 118 ? 16.965 1.119 7.225 1.00 91.81 118 GLY A N 1
ATOM 968 C CA . GLY A 1 118 ? 16.372 1.126 8.560 1.00 91.81 118 GLY A CA 1
ATOM 969 C C . GLY A 1 118 ? 14.971 0.517 8.614 1.00 91.81 118 GLY A C 1
ATOM 970 O O . GLY A 1 118 ? 14.173 0.943 9.450 1.00 91.81 118 GLY A O 1
ATOM 971 N N . ASN A 1 119 ? 14.668 -0.444 7.734 1.00 93.88 119 ASN A N 1
ATOM 972 C CA . ASN A 1 119 ? 13.422 -1.206 7.800 1.00 93.88 119 ASN A CA 1
ATOM 973 C C . ASN A 1 119 ? 13.342 -2.043 9.092 1.00 93.88 119 ASN A C 1
ATOM 975 O O . ASN A 1 119 ? 14.362 -2.449 9.647 1.00 93.88 119 ASN A O 1
ATOM 979 N N . SER A 1 120 ? 12.120 -2.265 9.580 1.00 91.62 120 SER A N 1
ATOM 980 C CA . SER A 1 120 ? 11.834 -2.993 10.823 1.00 91.62 120 SER A CA 1
ATOM 981 C C . SER A 1 120 ? 11.984 -4.511 10.673 1.00 91.62 120 SER A C 1
ATOM 983 O O . SER A 1 120 ? 11.913 -5.041 9.567 1.00 91.62 120 SER A O 1
ATOM 985 N N . ASP A 1 121 ? 12.091 -5.236 11.789 1.00 90.75 121 ASP A N 1
ATOM 986 C CA . ASP A 1 121 ? 12.112 -6.706 11.773 1.00 90.75 121 ASP A CA 1
ATOM 987 C C . ASP A 1 121 ? 10.822 -7.305 11.198 1.00 90.75 121 ASP A C 1
ATOM 989 O O . ASP A 1 121 ? 10.875 -8.295 10.473 1.00 90.75 121 ASP A O 1
ATOM 993 N N . SER A 1 122 ? 9.664 -6.675 11.433 1.00 89.06 122 SER A N 1
ATOM 994 C CA . SER A 1 122 ? 8.406 -7.111 10.814 1.00 89.06 122 SER A CA 1
ATOM 995 C C . SER A 1 122 ? 8.447 -6.965 9.291 1.00 89.06 122 SER A C 1
ATOM 997 O O . SER A 1 122 ? 7.994 -7.852 8.570 1.00 89.06 122 SER A O 1
ATOM 999 N N . PHE A 1 123 ? 9.060 -5.895 8.777 1.00 92.12 123 PHE A N 1
ATOM 1000 C CA . PHE A 1 123 ? 9.314 -5.745 7.347 1.00 92.12 123 PHE A CA 1
ATOM 1001 C C . PHE A 1 123 ? 10.280 -6.817 6.827 1.00 92.12 123 PHE A C 1
ATOM 1003 O O . PHE A 1 123 ? 10.042 -7.399 5.768 1.00 92.12 123 PHE A O 1
ATOM 1010 N N . MET A 1 124 ? 11.353 -7.103 7.569 1.00 93.31 124 MET A N 1
ATOM 1011 C CA . MET A 1 124 ? 12.306 -8.153 7.207 1.00 93.31 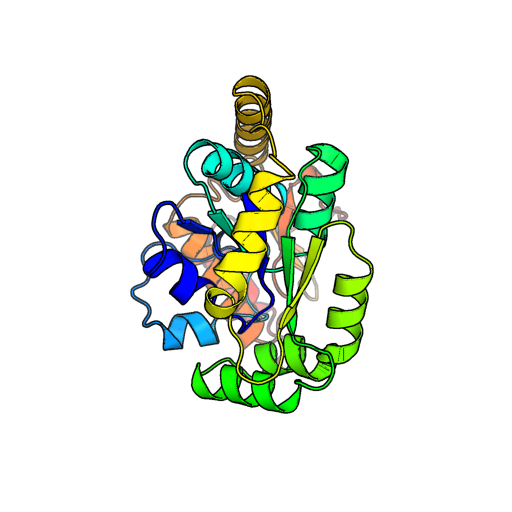124 MET A CA 1
ATOM 1012 C C . MET A 1 124 ? 11.626 -9.516 7.135 1.00 93.31 124 MET A C 1
ATOM 1014 O O . MET A 1 124 ? 11.812 -10.219 6.146 1.00 93.31 124 MET A O 1
ATOM 1018 N N . SER A 1 125 ? 10.783 -9.853 8.110 1.00 90.31 125 SER A N 1
ATOM 1019 C CA . SER A 1 125 ? 10.058 -11.120 8.103 1.00 90.31 125 SER A CA 1
ATOM 1020 C C . SER A 1 125 ? 9.124 -11.231 6.901 1.00 90.31 125 SER A C 1
ATOM 1022 O O . SER A 1 125 ? 9.106 -12.240 6.199 1.00 90.31 125 SER A O 1
ATOM 1024 N N . LEU A 1 126 ? 8.441 -10.136 6.554 1.00 88.44 126 LEU A N 1
ATOM 1025 C CA . LEU A 1 126 ? 7.609 -10.107 5.360 1.00 88.44 126 LEU A CA 1
ATOM 1026 C C . LEU A 1 126 ? 8.425 -10.351 4.086 1.00 88.44 126 LEU A C 1
ATOM 1028 O O . LEU A 1 126 ? 8.025 -11.201 3.300 1.00 88.44 126 LEU A O 1
ATOM 1032 N N . PHE A 1 127 ? 9.521 -9.626 3.845 1.00 92.88 127 PHE A N 1
ATOM 1033 C CA . PHE A 1 127 ? 10.184 -9.602 2.529 1.00 92.88 127 PHE A CA 1
ATOM 1034 C C . PHE A 1 127 ? 11.404 -10.516 2.377 1.00 92.88 127 PHE A C 1
ATOM 1036 O O . PHE A 1 127 ? 11.773 -10.815 1.241 1.00 92.88 127 PHE A O 1
ATOM 1043 N N . ILE A 1 128 ? 12.049 -10.921 3.471 1.00 95.81 128 ILE A N 1
ATOM 1044 C CA . ILE A 1 128 ? 13.228 -11.796 3.462 1.00 95.81 128 ILE A CA 1
ATOM 1045 C C . ILE A 1 128 ? 12.848 -13.221 3.847 1.00 95.81 128 ILE A C 1
ATOM 1047 O O . ILE A 1 128 ? 13.253 -14.141 3.142 1.00 95.81 128 ILE A O 1
ATOM 1051 N N . ASP A 1 129 ? 12.053 -13.440 4.895 1.00 93.44 129 ASP A N 1
ATOM 1052 C CA . ASP A 1 129 ? 11.699 -14.818 5.270 1.00 93.44 129 ASP A CA 1
ATOM 1053 C C . ASP A 1 129 ? 10.805 -15.454 4.193 1.00 93.44 129 ASP A C 1
ATOM 1055 O O . ASP A 1 129 ? 11.046 -16.589 3.793 1.00 93.44 129 ASP A O 1
ATOM 1059 N N . GLY A 1 130 ? 9.870 -14.681 3.625 1.00 90.50 130 GLY A N 1
ATOM 1060 C CA . GLY A 1 130 ? 9.030 -15.077 2.484 1.00 90.50 130 GLY A CA 1
ATOM 1061 C C . GLY A 1 130 ? 9.628 -14.807 1.094 1.00 90.50 130 GLY A C 1
ATOM 1062 O O . GLY A 1 130 ? 8.878 -14.677 0.129 1.00 90.50 130 GLY A O 1
ATOM 1063 N N . TRP A 1 131 ? 10.949 -14.634 0.971 1.00 95.31 131 TRP A N 1
ATOM 1064 C CA . TRP A 1 131 ? 11.607 -14.199 -0.273 1.00 95.31 131 TRP A CA 1
ATOM 1065 C C . TRP A 1 131 ? 11.266 -15.071 -1.489 1.00 95.31 131 TRP A C 1
ATOM 1067 O O . TRP A 1 131 ? 10.847 -14.557 -2.526 1.00 95.31 131 TRP A O 1
ATOM 1077 N N . GLU A 1 132 ? 11.442 -16.384 -1.363 1.00 93.75 132 GLU A N 1
ATOM 1078 C CA . GLU A 1 132 ? 11.275 -17.338 -2.457 1.00 93.75 132 GLU A CA 1
ATOM 1079 C C . GLU A 1 132 ? 9.818 -17.392 -2.936 1.00 93.75 132 GLU A C 1
ATOM 1081 O O . GLU A 1 132 ? 9.563 -17.247 -4.130 1.00 93.75 132 GLU A O 1
ATOM 1086 N N . GLU A 1 133 ? 8.870 -17.514 -2.003 1.00 92.62 133 GLU A N 1
ATOM 1087 C CA . GLU A 1 133 ? 7.429 -17.533 -2.284 1.00 92.62 133 GLU A CA 1
ATOM 1088 C C . GLU A 1 133 ? 6.973 -16.245 -2.978 1.00 92.62 133 GLU A C 1
ATOM 1090 O O . GLU A 1 133 ? 6.257 -16.290 -3.978 1.00 92.62 133 GLU A O 1
ATOM 1095 N N . ARG A 1 134 ? 7.436 -15.082 -2.505 1.00 91.25 134 ARG A N 1
ATOM 1096 C CA . ARG A 1 134 ? 7.077 -13.792 -3.108 1.00 91.25 134 ARG A CA 1
ATOM 1097 C C . ARG A 1 134 ? 7.594 -13.643 -4.525 1.00 91.25 134 ARG A C 1
ATOM 1099 O O . ARG A 1 134 ? 6.864 -13.152 -5.383 1.00 91.25 134 ARG A O 1
ATOM 1106 N N . LEU A 1 135 ? 8.848 -14.017 -4.773 1.00 95.00 135 LEU A N 1
ATOM 1107 C CA . LEU A 1 135 ? 9.403 -13.944 -6.122 1.00 95.00 135 LEU A CA 1
ATOM 1108 C C . LEU A 1 135 ? 8.721 -14.933 -7.062 1.00 95.00 135 LEU A C 1
ATOM 1110 O O . LEU A 1 135 ? 8.539 -14.612 -8.233 1.00 95.00 135 LEU A O 1
ATOM 1114 N N . GLU A 1 136 ? 8.309 -16.096 -6.562 1.00 93.44 136 GLU A N 1
ATOM 1115 C CA . GLU A 1 136 ? 7.553 -17.056 -7.358 1.00 93.44 136 GLU A CA 1
ATOM 1116 C C . GLU A 1 136 ? 6.149 -16.549 -7.697 1.00 93.44 136 GLU A C 1
ATOM 1118 O O . GLU A 1 136 ? 5.765 -16.547 -8.866 1.00 93.44 136 GLU A O 1
ATOM 1123 N N . GLY A 1 137 ? 5.427 -16.001 -6.715 1.00 91.00 137 GLY A N 1
ATOM 1124 C CA . GLY A 1 137 ? 4.140 -15.346 -6.950 1.00 91.00 137 GLY A CA 1
ATOM 1125 C C . GLY A 1 137 ? 4.247 -14.192 -7.952 1.00 91.00 137 GLY A C 1
ATOM 1126 O O . GLY A 1 137 ? 3.368 -14.009 -8.795 1.00 91.00 137 GLY A O 1
ATOM 1127 N N . LEU A 1 138 ? 5.357 -13.445 -7.932 1.00 91.25 138 LEU A N 1
ATOM 1128 C CA . LEU A 1 138 ? 5.619 -12.416 -8.936 1.00 91.25 138 LEU A CA 1
ATOM 1129 C C . LEU A 1 138 ? 5.890 -12.992 -10.315 1.00 91.25 138 LEU A C 1
ATOM 1131 O O . LEU A 1 138 ? 5.273 -12.517 -11.256 1.00 91.25 138 LEU A O 1
ATOM 1135 N N . ARG A 1 139 ? 6.737 -14.018 -10.445 1.00 92.44 139 ARG A N 1
ATOM 1136 C CA . ARG A 1 139 ? 7.011 -14.681 -11.732 1.00 92.44 139 ARG A CA 1
ATOM 1137 C C . ARG A 1 139 ? 5.758 -15.279 -12.369 1.00 92.44 139 ARG A C 1
ATOM 1139 O O . ARG A 1 139 ? 5.657 -15.301 -13.591 1.00 92.44 139 ARG A O 1
ATOM 1146 N N . ALA A 1 140 ? 4.805 -15.723 -11.554 1.00 91.75 140 ALA A N 1
ATOM 1147 C CA . ALA A 1 140 ? 3.525 -16.247 -12.017 1.00 91.75 140 ALA A CA 1
ATOM 1148 C C . ALA A 1 140 ? 2.537 -15.159 -12.490 1.00 91.75 140 ALA A C 1
ATOM 1150 O O . ALA A 1 140 ? 1.544 -15.485 -13.144 1.00 91.75 140 ALA A O 1
ATOM 1151 N N . ASN A 1 141 ? 2.773 -13.877 -12.178 1.00 91.69 141 ASN A N 1
ATOM 1152 C CA . ASN A 1 141 ? 1.901 -12.794 -12.634 1.00 91.69 141 ASN A CA 1
ATOM 1153 C C . ASN A 1 141 ? 2.038 -12.548 -14.145 1.00 91.69 141 ASN A C 1
ATOM 1155 O O . ASN A 1 141 ? 3.105 -12.703 -14.745 1.00 91.69 141 ASN A O 1
ATOM 1159 N N . LYS A 1 142 ? 0.943 -12.087 -14.758 1.00 89.06 142 LYS A N 1
ATOM 1160 C CA . LYS A 1 142 ? 0.954 -11.592 -16.139 1.00 89.06 142 LYS A CA 1
ATOM 1161 C C . LYS A 1 142 ? 1.734 -10.278 -16.218 1.00 89.06 142 LYS A C 1
ATOM 1163 O O . LYS A 1 142 ? 1.818 -9.540 -15.236 1.00 89.06 142 LYS A O 1
ATOM 1168 N N . GLY A 1 143 ? 2.259 -9.970 -17.398 1.00 89.88 143 GLY A N 1
ATOM 1169 C CA . GLY A 1 143 ? 2.996 -8.738 -17.669 1.00 89.88 143 GLY A CA 1
ATOM 1170 C C . GLY A 1 143 ? 4.408 -8.999 -18.176 1.00 89.88 143 GLY A C 1
ATOM 1171 O O . GLY A 1 143 ? 4.807 -10.141 -18.408 1.00 89.88 143 GLY A O 1
ATOM 1172 N N . VAL A 1 144 ? 5.162 -7.919 -18.362 1.00 94.25 144 VAL A N 1
ATOM 1173 C CA . VAL A 1 144 ? 6.544 -7.987 -18.848 1.00 94.25 144 VAL A CA 1
ATOM 1174 C C . VAL A 1 144 ? 7.487 -8.011 -17.656 1.00 94.25 144 VAL A C 1
ATOM 1176 O O . VAL A 1 144 ? 7.475 -7.104 -16.828 1.00 94.25 144 VAL A O 1
ATOM 1179 N N . HIS A 1 145 ? 8.311 -9.048 -17.565 1.00 96.75 145 HIS A N 1
ATOM 1180 C CA . HIS A 1 145 ? 9.188 -9.275 -16.419 1.00 96.75 145 HIS A CA 1
ATOM 1181 C C . HIS A 1 145 ? 10.596 -8.753 -16.689 1.00 96.75 145 HIS A C 1
ATOM 1183 O O . HIS A 1 145 ? 11.205 -9.084 -17.705 1.00 96.75 145 HIS A O 1
ATOM 1189 N N . ILE A 1 146 ? 11.134 -7.979 -15.748 1.00 97.88 146 ILE A N 1
ATOM 1190 C CA . ILE A 1 146 ? 12.522 -7.513 -15.755 1.00 97.88 146 ILE A CA 1
ATOM 1191 C C . ILE A 1 146 ? 13.176 -7.915 -14.425 1.00 97.88 146 ILE A C 1
ATOM 1193 O O . ILE A 1 146 ? 13.098 -7.167 -13.444 1.00 97.88 146 ILE A O 1
ATOM 1197 N N . PRO A 1 147 ? 13.823 -9.094 -14.375 1.00 97.62 147 PRO A N 1
ATOM 1198 C CA . PRO A 1 147 ? 14.682 -9.469 -13.263 1.00 97.62 147 PRO A CA 1
ATOM 1199 C C . PRO A 1 147 ? 15.899 -8.537 -13.190 1.00 97.62 147 PRO A C 1
ATOM 1201 O O . PRO A 1 147 ? 16.563 -8.310 -14.201 1.00 97.62 147 PRO A O 1
ATOM 1204 N N . LEU A 1 148 ? 16.184 -8.001 -12.005 1.00 98.50 148 LEU A N 1
ATOM 1205 C CA . LEU A 1 148 ? 17.384 -7.212 -11.729 1.00 98.50 148 LEU A CA 1
ATOM 1206 C C . LEU A 1 148 ? 18.528 -8.129 -11.310 1.00 98.50 148 LEU A C 1
ATOM 1208 O O . LEU A 1 148 ? 18.367 -8.926 -10.379 1.00 98.50 148 LEU A O 1
ATOM 1212 N N . ALA A 1 149 ? 19.678 -7.961 -11.955 1.00 98.38 149 ALA A N 1
ATOM 1213 C CA . ALA A 1 149 ? 20.916 -8.618 -11.579 1.00 98.38 149 ALA A CA 1
ATOM 1214 C C . ALA A 1 149 ? 21.544 -7.965 -10.335 1.00 98.38 149 ALA A C 1
ATOM 1216 O O . ALA A 1 149 ? 21.097 -6.932 -9.822 1.00 98.38 149 ALA A O 1
ATOM 1217 N N . LYS A 1 150 ? 22.609 -8.593 -9.827 1.00 98.00 150 LYS A N 1
ATOM 1218 C CA . LYS A 1 150 ? 23.358 -8.115 -8.659 1.00 98.00 150 LYS A CA 1
ATOM 1219 C C . LYS A 1 150 ? 23.780 -6.652 -8.835 1.00 98.00 150 LYS A C 1
ATOM 1221 O O . LYS A 1 150 ? 24.435 -6.314 -9.816 1.00 98.00 150 LYS A O 1
ATOM 1226 N N . GLY A 1 151 ? 23.470 -5.812 -7.848 1.00 97.88 151 GLY A N 1
ATOM 1227 C CA . GLY A 1 151 ? 23.815 -4.390 -7.859 1.00 97.88 151 GLY A CA 1
ATOM 1228 C C . GLY A 1 151 ? 22.921 -3.495 -8.723 1.00 97.88 151 GLY A C 1
ATOM 1229 O O . GLY A 1 151 ? 23.038 -2.280 -8.596 1.00 97.88 151 GLY A O 1
ATOM 1230 N N . GLU A 1 152 ? 22.010 -4.046 -9.531 1.00 98.38 152 GLU A N 1
ATOM 1231 C CA . GLU A 1 152 ? 21.101 -3.244 -10.355 1.00 98.38 152 GLU A CA 1
ATOM 1232 C C . GLU A 1 152 ? 19.922 -2.679 -9.539 1.00 98.38 152 GLU A C 1
ATOM 1234 O O . GLU A 1 152 ? 19.446 -3.239 -8.537 1.00 98.38 152 GLU A O 1
ATOM 1239 N N . TYR A 1 153 ? 19.427 -1.543 -10.007 1.00 98.44 153 TYR A N 1
ATOM 1240 C CA . TYR A 1 153 ? 18.240 -0.831 -9.567 1.00 98.44 153 TYR A CA 1
ATOM 1241 C C . TYR A 1 153 ? 17.338 -0.548 -10.773 1.00 98.44 153 TYR A C 1
ATOM 1243 O O . TYR A 1 153 ? 17.708 -0.726 -11.932 1.00 98.44 153 TYR A O 1
ATOM 1251 N N . LEU A 1 154 ? 16.130 -0.056 -10.504 1.00 98.38 154 LEU A N 1
ATOM 1252 C CA . LEU A 1 154 ? 15.151 0.304 -11.529 1.00 98.38 154 LEU A CA 1
ATOM 1253 C C . LEU A 1 154 ? 15.709 1.299 -12.569 1.00 98.38 154 LEU A C 1
ATOM 1255 O O . LEU A 1 154 ? 15.346 1.233 -13.741 1.00 98.38 154 LEU A O 1
ATOM 1259 N N . SER A 1 155 ? 16.611 2.192 -12.155 1.00 98.06 155 SER A N 1
ATOM 1260 C CA . SER A 1 155 ? 17.301 3.142 -13.037 1.00 98.06 155 SER A CA 1
ATOM 1261 C C . SER A 1 155 ? 18.181 2.464 -14.084 1.00 98.06 155 SER A C 1
ATOM 1263 O O . SER A 1 155 ? 18.221 2.924 -15.223 1.00 98.06 155 SER A O 1
ATOM 1265 N N . ASP A 1 156 ? 18.831 1.355 -13.734 1.00 98.50 156 ASP A N 1
ATOM 1266 C CA . ASP A 1 156 ? 19.788 0.672 -14.613 1.00 98.50 156 ASP A CA 1
ATOM 1267 C C . ASP A 1 156 ? 19.089 -0.036 -15.780 1.00 98.50 156 ASP A C 1
ATOM 1269 O O . ASP A 1 156 ? 19.653 -0.217 -16.858 1.00 98.50 156 ASP A O 1
ATOM 1273 N N . VAL A 1 157 ? 17.807 -0.367 -15.608 1.00 98.12 157 VAL A N 1
ATOM 1274 C CA . VAL A 1 157 ? 16.981 -1.019 -16.633 1.00 98.12 157 VAL A CA 1
ATOM 1275 C C . VAL A 1 157 ? 16.070 -0.051 -17.390 1.00 98.12 157 VAL A C 1
ATOM 1277 O O . VAL A 1 157 ? 15.226 -0.491 -18.173 1.00 98.12 157 VAL A O 1
ATOM 1280 N N . LYS A 1 158 ? 16.251 1.269 -17.232 1.00 97.38 158 LYS A N 1
ATOM 1281 C CA . LYS A 1 158 ? 15.410 2.284 -17.889 1.00 97.38 158 LYS A CA 1
ATOM 1282 C C . LYS A 1 158 ? 15.354 2.125 -19.411 1.00 97.38 158 LYS A C 1
ATOM 1284 O O . LYS A 1 158 ? 14.277 2.226 -19.987 1.00 97.38 158 LYS A O 1
ATOM 1289 N N . ILE A 1 159 ? 16.484 1.840 -20.060 1.00 96.88 159 ILE A N 1
ATOM 1290 C CA . ILE A 1 159 ? 16.533 1.654 -21.522 1.00 96.88 159 ILE A CA 1
ATOM 1291 C C . ILE A 1 159 ? 15.666 0.459 -21.947 1.00 96.88 159 ILE A C 1
ATOM 1293 O O . ILE A 1 159 ? 14.915 0.557 -22.913 1.00 96.88 159 ILE A O 1
ATOM 1297 N N . LYS A 1 160 ? 15.711 -0.651 -21.196 1.00 96.62 160 LYS A N 1
ATOM 1298 C CA . LYS A 1 160 ? 14.858 -1.825 -21.451 1.00 96.62 160 LYS A CA 1
ATOM 1299 C C . LYS A 1 160 ? 13.376 -1.458 -21.310 1.00 96.62 160 LYS A C 1
ATOM 1301 O O . LYS A 1 160 ? 12.577 -1.824 -22.163 1.00 96.62 160 LYS A O 1
ATOM 1306 N N . ILE A 1 161 ? 13.030 -0.695 -20.270 1.00 96.31 161 ILE A N 1
ATOM 1307 C CA . ILE A 1 161 ? 11.668 -0.187 -20.039 1.00 96.31 161 ILE A CA 1
ATOM 1308 C C . ILE A 1 161 ? 11.208 0.702 -21.200 1.00 96.31 161 ILE A C 1
ATOM 1310 O O . ILE A 1 161 ? 10.094 0.539 -21.685 1.00 96.31 161 ILE A O 1
ATOM 1314 N N . ASP A 1 162 ? 12.051 1.625 -21.662 1.00 95.50 162 ASP A N 1
ATOM 1315 C CA . ASP A 1 162 ? 11.719 2.523 -22.770 1.00 95.50 162 ASP A CA 1
ATOM 1316 C C . ASP A 1 162 ? 11.456 1.770 -24.077 1.00 95.50 162 ASP A C 1
ATOM 1318 O O . ASP A 1 162 ? 10.506 2.108 -24.782 1.00 95.50 162 ASP A O 1
ATOM 1322 N N . ASN A 1 163 ? 12.232 0.721 -24.363 1.00 94.62 163 ASN A N 1
ATOM 1323 C CA . ASN A 1 163 ? 12.000 -0.137 -25.525 1.00 94.62 163 ASN A CA 1
ATOM 1324 C C . ASN A 1 163 ? 10.640 -0.850 -25.436 1.00 94.62 163 ASN A C 1
ATOM 1326 O O . ASN A 1 163 ? 9.867 -0.799 -26.387 1.00 94.62 163 ASN A O 1
ATOM 1330 N N . ILE A 1 164 ? 10.304 -1.421 -24.271 1.00 93.06 164 ILE A N 1
ATOM 1331 C CA . ILE A 1 164 ? 9.002 -2.075 -24.040 1.00 93.06 164 ILE A CA 1
ATOM 1332 C C . ILE A 1 164 ? 7.848 -1.083 -24.226 1.00 93.06 164 ILE A C 1
ATOM 1334 O O . ILE A 1 164 ? 6.845 -1.413 -24.851 1.00 93.06 164 ILE A O 1
ATOM 1338 N N . ILE A 1 165 ? 7.985 0.146 -23.718 1.00 90.50 165 ILE A N 1
ATOM 1339 C CA . ILE A 1 165 ? 6.970 1.198 -23.889 1.00 90.50 165 ILE A CA 1
ATOM 1340 C C . ILE A 1 165 ? 6.799 1.580 -25.367 1.00 90.50 165 ILE A C 1
ATOM 1342 O O . ILE A 1 165 ? 5.693 1.910 -25.787 1.00 90.50 165 ILE A O 1
ATOM 1346 N N . GLY A 1 166 ? 7.875 1.552 -26.157 1.00 85.12 166 GLY A N 1
ATOM 1347 C CA . GLY A 1 166 ? 7.810 1.799 -27.599 1.00 85.12 166 GLY A CA 1
ATOM 1348 C C . GLY A 1 166 ? 7.022 0.732 -28.366 1.00 85.12 166 GLY A C 1
ATOM 1349 O O . GLY A 1 166 ? 6.425 1.042 -29.393 1.00 85.12 166 GLY A O 1
ATOM 1350 N N . GLU A 1 167 ? 6.992 -0.499 -27.855 1.00 83.38 167 GLU A N 1
ATOM 1351 C CA . GLU A 1 167 ? 6.279 -1.637 -28.449 1.00 83.38 167 GLU A CA 1
ATOM 1352 C C . GLU A 1 167 ? 4.855 -1.800 -27.894 1.00 83.38 167 GLU A C 1
ATOM 1354 O O . GLU A 1 167 ? 3.958 -2.250 -28.604 1.00 83.38 167 GLU A O 1
ATOM 1359 N N . THR A 1 168 ? 4.638 -1.422 -26.629 1.00 73.69 168 THR A N 1
ATOM 1360 C CA . THR A 1 168 ? 3.385 -1.620 -25.889 1.00 73.69 168 THR A CA 1
ATOM 1361 C C . THR A 1 168 ? 2.940 -0.320 -25.224 1.00 73.69 168 THR A C 1
ATOM 1363 O O . THR A 1 168 ? 3.612 0.204 -24.334 1.00 73.69 168 THR A O 1
ATOM 1366 N N . ILE A 1 169 ? 1.765 0.190 -25.606 1.00 73.19 169 ILE A N 1
ATOM 1367 C CA . ILE A 1 169 ? 1.198 1.417 -25.036 1.00 73.19 169 ILE A CA 1
ATOM 1368 C C . ILE A 1 169 ? -0.148 1.106 -24.387 1.00 73.19 169 ILE A C 1
ATOM 1370 O O . ILE A 1 169 ? -1.152 0.899 -25.068 1.00 73.19 169 ILE A O 1
ATOM 1374 N N . ASN A 1 170 ? -0.190 1.176 -23.056 1.00 79.44 170 ASN A N 1
ATOM 1375 C CA . ASN A 1 170 ? -1.453 1.293 -22.336 1.00 79.44 170 ASN A CA 1
ATOM 1376 C C . ASN A 1 170 ? -2.141 2.594 -22.767 1.00 79.44 170 ASN A C 1
ATOM 1378 O O . ASN A 1 170 ? -1.658 3.686 -22.465 1.00 79.44 170 ASN A O 1
ATOM 1382 N N . THR A 1 171 ? -3.286 2.495 -23.441 1.00 88.31 171 THR A N 1
ATOM 1383 C CA . THR A 1 171 ? -4.139 3.669 -23.675 1.00 88.31 171 THR A CA 1
ATOM 1384 C C . THR A 1 171 ? -4.853 4.002 -22.370 1.00 88.31 171 THR A C 1
ATOM 1386 O O . THR A 1 171 ? -5.597 3.137 -21.902 1.00 88.31 171 THR A O 1
ATOM 1389 N N . PRO A 1 172 ? -4.659 5.188 -21.757 1.00 91.81 172 PRO A N 1
ATOM 1390 C CA . PRO A 1 172 ? -5.261 5.495 -20.464 1.00 91.81 172 PRO A CA 1
ATOM 1391 C C . PRO A 1 172 ? -6.776 5.282 -20.468 1.00 91.81 172 PRO A C 1
ATOM 1393 O O . PRO A 1 172 ? -7.453 5.566 -21.460 1.00 91.81 172 PRO A O 1
ATOM 1396 N N . VAL A 1 173 ? -7.318 4.798 -19.349 1.00 93.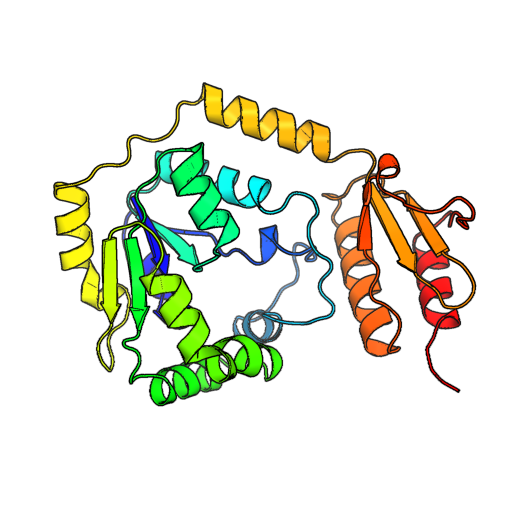88 173 VAL A N 1
ATOM 1397 C CA . VAL A 1 173 ? -8.767 4.591 -19.212 1.00 93.88 173 VAL A CA 1
ATOM 1398 C C . VAL A 1 173 ? -9.538 5.894 -19.455 1.00 93.88 173 VAL A C 1
ATOM 1400 O O . VAL A 1 173 ? -9.070 6.996 -19.153 1.00 93.88 173 VAL A O 1
ATOM 1403 N N . SER A 1 174 ? -10.751 5.774 -20.000 1.00 95.25 174 SER A N 1
ATOM 1404 C CA . SER A 1 174 ? -11.578 6.947 -20.296 1.00 95.25 174 SER A CA 1
ATOM 1405 C C . SER A 1 174 ? -11.942 7.733 -19.029 1.00 95.25 174 SER A C 1
ATOM 1407 O O . SER A 1 174 ? -12.091 7.168 -17.942 1.00 95.25 174 SER A O 1
ATOM 1409 N N . ALA A 1 175 ? -12.172 9.042 -19.176 1.00 96.06 175 ALA A N 1
ATOM 1410 C CA . ALA A 1 175 ? -12.635 9.889 -18.074 1.00 96.06 175 ALA A CA 1
ATOM 1411 C C . ALA A 1 175 ? -13.954 9.386 -17.457 1.00 96.06 175 ALA A C 1
ATOM 1413 O O . ALA A 1 175 ? -14.150 9.499 -16.253 1.00 96.06 175 ALA A O 1
ATOM 1414 N N . ARG A 1 176 ? -14.826 8.768 -18.264 1.00 97.44 176 ARG A N 1
ATOM 1415 C CA . ARG A 1 176 ? -16.060 8.138 -17.784 1.00 97.44 176 ARG A CA 1
ATOM 1416 C C . ARG A 1 176 ? -15.775 7.023 -16.775 1.00 97.44 176 ARG A C 1
ATOM 1418 O O . ARG A 1 176 ? -16.382 7.019 -15.714 1.00 97.44 176 ARG A O 1
ATOM 1425 N N . ILE A 1 177 ? -14.848 6.114 -17.088 1.00 97.31 177 ILE A N 1
ATOM 1426 C CA . ILE A 1 177 ? -14.478 5.011 -16.184 1.00 97.31 177 ILE A CA 1
ATOM 1427 C C . ILE A 1 177 ? -13.906 5.563 -14.876 1.00 97.31 177 ILE A C 1
ATOM 1429 O O . ILE A 1 177 ? -14.270 5.088 -13.805 1.00 97.31 177 ILE A O 1
ATOM 1433 N N . LEU A 1 178 ? -13.045 6.584 -14.944 1.00 97.44 178 LEU A N 1
ATOM 1434 C CA . LEU A 1 178 ? -12.502 7.220 -13.739 1.00 97.44 178 LEU A CA 1
ATOM 1435 C C . LEU A 1 178 ? -13.606 7.820 -12.865 1.00 97.44 178 LEU A C 1
ATOM 1437 O O . LEU A 1 178 ? -13.632 7.543 -11.669 1.00 97.44 178 LEU A O 1
ATOM 1441 N N . ASN A 1 179 ? -14.544 8.559 -13.462 1.00 97.94 179 ASN A N 1
ATOM 1442 C CA . ASN A 1 179 ? -15.671 9.138 -12.732 1.00 97.94 179 ASN A CA 1
ATOM 1443 C C . ASN A 1 179 ? -16.543 8.048 -12.087 1.00 97.94 179 ASN A C 1
ATOM 1445 O O . ASN A 1 179 ? -16.936 8.183 -10.935 1.00 97.94 179 ASN A O 1
ATOM 1449 N N . GLU A 1 180 ? -16.804 6.936 -12.785 1.00 98.06 180 GLU A N 1
ATOM 1450 C CA . GLU A 1 180 ? -17.565 5.807 -12.229 1.00 98.06 180 GLU A CA 1
ATOM 1451 C C . GLU A 1 180 ? -16.874 5.173 -11.006 1.00 98.06 180 GLU A C 1
ATOM 1453 O O . GLU A 1 180 ? -17.546 4.760 -10.059 1.00 98.06 180 GLU A O 1
ATOM 1458 N N . ILE A 1 181 ? -15.538 5.082 -11.005 1.00 98.00 181 ILE A N 1
ATOM 1459 C CA . ILE A 1 181 ? -14.775 4.591 -9.847 1.00 98.00 181 ILE A CA 1
ATOM 1460 C C . ILE A 1 181 ? -14.843 5.604 -8.700 1.00 98.00 181 ILE A C 1
ATOM 1462 O O . ILE A 1 181 ? -15.097 5.213 -7.562 1.00 98.00 181 ILE A O 1
ATOM 1466 N N . GLU A 1 182 ? -14.636 6.888 -8.994 1.00 97.75 182 GLU A N 1
ATOM 1467 C CA . GLU A 1 182 ? -14.655 7.967 -8.003 1.00 97.75 182 GLU A CA 1
ATOM 1468 C C . GLU A 1 182 ? -16.013 8.067 -7.300 1.00 97.75 182 GLU A C 1
ATOM 1470 O O . GLU A 1 182 ? -16.059 8.073 -6.071 1.00 97.75 182 GLU A O 1
ATOM 1475 N N . THR A 1 183 ? -17.120 8.043 -8.050 1.00 97.69 183 THR A N 1
ATOM 1476 C CA . THR A 1 183 ? -18.477 8.046 -7.483 1.00 97.69 183 THR A CA 1
ATOM 1477 C C . THR A 1 183 ? -18.683 6.872 -6.527 1.00 97.69 183 THR A C 1
ATOM 1479 O O . THR A 1 183 ? -19.097 7.080 -5.390 1.00 97.69 183 THR A O 1
ATOM 1482 N N . LYS A 1 184 ? -18.296 5.652 -6.925 1.00 96.50 184 LYS A N 1
ATOM 1483 C CA . LYS A 1 184 ? -18.402 4.466 -6.057 1.00 96.50 184 LYS A CA 1
ATOM 1484 C C . LYS A 1 184 ? -17.549 4.579 -4.796 1.00 96.50 184 LYS A C 1
ATOM 1486 O O . LYS A 1 184 ? -17.951 4.096 -3.741 1.00 96.50 184 LYS A O 1
ATOM 1491 N N . LEU A 1 185 ? -16.365 5.185 -4.888 1.00 96.12 185 LEU A N 1
ATOM 1492 C CA . LEU A 1 185 ? -15.517 5.431 -3.721 1.00 96.12 185 LEU A CA 1
ATOM 1493 C C . LEU A 1 185 ? -16.145 6.465 -2.782 1.00 96.12 185 LEU A C 1
ATOM 1495 O O . LEU A 1 185 ? -16.096 6.267 -1.573 1.00 96.12 185 LEU A O 1
ATOM 1499 N N . ILE A 1 186 ? -16.748 7.532 -3.315 1.00 94.38 186 ILE A N 1
ATOM 1500 C CA . ILE A 1 186 ? -17.454 8.554 -2.528 1.00 94.38 186 ILE A CA 1
ATOM 1501 C C . ILE A 1 186 ? -18.656 7.945 -1.800 1.00 94.38 186 ILE A C 1
ATOM 1503 O O . ILE A 1 186 ? -18.811 8.163 -0.601 1.00 94.38 186 ILE A O 1
ATOM 1507 N N . GLU A 1 187 ? -19.467 7.144 -2.488 1.00 92.25 187 GLU A N 1
ATOM 1508 C CA . GLU A 1 187 ? -20.607 6.442 -1.886 1.00 92.25 187 GLU A CA 1
ATOM 1509 C C . GLU A 1 187 ? -20.153 5.483 -0.778 1.00 92.25 187 GLU A C 1
ATOM 1511 O O . GLU A 1 187 ? -20.715 5.466 0.316 1.00 92.25 187 GLU A O 1
ATOM 1516 N N . ARG A 1 188 ? -19.076 4.725 -1.023 1.00 90.88 188 ARG A N 1
ATOM 1517 C CA . ARG A 1 188 ? -18.548 3.734 -0.074 1.00 90.88 188 ARG A CA 1
ATOM 1518 C C . ARG A 1 188 ? -17.906 4.351 1.172 1.00 90.88 188 ARG A C 1
ATOM 1520 O O . ARG A 1 188 ? -17.676 3.624 2.127 1.00 90.88 188 ARG A O 1
ATOM 1527 N N . LYS A 1 189 ? -17.616 5.656 1.199 1.00 90.12 189 LYS A N 1
ATOM 1528 C CA . LYS A 1 189 ? -17.031 6.340 2.373 1.00 90.12 189 LYS A CA 1
ATOM 1529 C C . LYS A 1 189 ? -17.986 6.483 3.561 1.00 90.12 189 LYS A C 1
ATOM 1531 O O . LYS A 1 189 ? -17.555 6.927 4.623 1.00 90.12 189 LYS A O 1
ATOM 1536 N N . GLN A 1 190 ? -19.260 6.142 3.390 1.00 87.88 190 GLN A N 1
ATOM 1537 C CA . GLN A 1 190 ? -20.303 6.320 4.396 1.00 87.88 190 GLN A CA 1
ATOM 1538 C C . GLN A 1 190 ? -20.611 5.015 5.141 1.00 87.88 190 GLN A C 1
ATOM 1540 O O . GLN A 1 190 ? -20.463 3.920 4.596 1.00 87.88 190 GLN A O 1
ATOM 1545 N N . GLY A 1 191 ? -21.089 5.140 6.383 1.00 89.50 191 GLY A N 1
ATOM 1546 C CA . GLY A 1 191 ? -21.587 4.000 7.162 1.00 89.50 191 GLY A CA 1
ATOM 1547 C C . GLY A 1 191 ? -20.499 3.044 7.655 1.00 89.50 191 GLY A C 1
ATOM 1548 O O . GLY A 1 191 ? -20.784 1.876 7.913 1.00 89.50 191 GLY A O 1
ATOM 1549 N N . PHE A 1 192 ? -19.253 3.512 7.762 1.00 95.38 192 PHE A N 1
ATOM 1550 C CA . PHE A 1 192 ? -18.203 2.739 8.411 1.00 95.38 192 PHE A CA 1
ATOM 1551 C C . PHE A 1 192 ? -18.326 2.806 9.926 1.00 95.38 192 PHE A C 1
ATOM 1553 O O . PHE A 1 192 ? -18.664 3.835 10.507 1.00 95.38 192 PHE A O 1
ATOM 1560 N N . ILE A 1 193 ? -17.953 1.709 10.558 1.00 95.69 193 ILE A N 1
ATOM 1561 C CA . ILE A 1 193 ? -17.813 1.582 11.997 1.00 95.69 193 ILE A CA 1
ATOM 1562 C C . ILE A 1 193 ? -16.434 1.015 12.310 1.00 95.69 193 ILE A C 1
ATOM 1564 O O . ILE A 1 193 ? -15.830 0.313 11.493 1.00 95.69 193 ILE A O 1
ATOM 1568 N N . MET A 1 194 ? -15.934 1.309 13.503 1.00 96.69 194 MET A N 1
ATOM 1569 C CA . MET A 1 194 ? -14.805 0.593 14.077 1.00 96.69 194 MET A CA 1
ATOM 1570 C C . MET A 1 194 ? -15.327 -0.406 15.100 1.00 96.69 194 MET A C 1
ATOM 1572 O O . MET A 1 194 ? -16.074 -0.023 15.995 1.00 96.69 194 MET A O 1
ATOM 1576 N N . VAL A 1 195 ? -14.905 -1.662 14.982 1.00 95.69 195 VAL A N 1
ATOM 1577 C CA . VAL A 1 195 ? -15.307 -2.753 15.870 1.00 95.69 195 VAL A CA 1
ATOM 1578 C C . VAL A 1 195 ? -14.090 -3.292 16.607 1.00 95.69 195 VAL A C 1
ATOM 1580 O O . VAL A 1 195 ? -13.089 -3.650 15.978 1.00 95.69 195 VAL A O 1
ATOM 1583 N N . LEU A 1 196 ? -14.184 -3.366 17.931 1.00 94.62 196 LEU A N 1
ATOM 1584 C CA . LEU A 1 196 ? -13.296 -4.153 18.776 1.00 94.62 196 LEU A CA 1
ATOM 1585 C C . LEU A 1 196 ? -14.003 -5.465 19.124 1.00 94.62 196 LEU A C 1
ATOM 1587 O O . LEU A 1 196 ? -15.081 -5.453 19.713 1.00 94.62 196 LEU A O 1
ATOM 1591 N N . PHE A 1 197 ? -13.370 -6.584 18.784 1.00 90.75 197 PHE A N 1
ATOM 1592 C CA . PHE A 1 197 ? -13.799 -7.911 19.219 1.00 90.75 197 PHE A CA 1
ATOM 1593 C C . PHE A 1 197 ? -13.159 -8.181 20.582 1.00 90.75 197 PHE A C 1
ATOM 1595 O O . PHE A 1 197 ? -12.003 -8.602 20.640 1.00 90.75 197 PHE A O 1
ATOM 1602 N N . GLY A 1 198 ? -13.859 -7.802 21.654 1.00 85.62 198 GLY A N 1
ATOM 1603 C CA . GLY A 1 198 ? -13.405 -7.996 23.030 1.00 85.62 198 GLY A CA 1
ATOM 1604 C C . GLY A 1 198 ? -13.517 -9.454 23.477 1.00 85.62 198 GLY A C 1
ATOM 1605 O O . GLY A 1 198 ? -13.919 -10.323 22.708 1.00 85.62 198 GLY A O 1
ATOM 1606 N N . MET A 1 199 ? -13.136 -9.724 24.727 1.00 80.88 199 MET A N 1
ATOM 1607 C CA . MET A 1 199 ? -13.243 -11.077 25.296 1.00 80.88 199 MET A CA 1
ATOM 1608 C C . MET A 1 199 ? -14.693 -11.453 25.604 1.00 80.88 199 MET A C 1
ATOM 1610 O O . MET A 1 199 ? -15.125 -12.551 25.262 1.00 80.88 199 MET A O 1
ATOM 1614 N N . ASP A 1 200 ? -15.427 -10.526 26.223 1.00 82.88 200 ASP A N 1
ATOM 1615 C CA . ASP A 1 200 ? -16.795 -10.766 26.693 1.00 82.88 200 ASP A CA 1
ATOM 1616 C C . ASP A 1 200 ? -17.859 -10.139 25.791 1.00 82.88 200 ASP A C 1
ATOM 1618 O O . ASP A 1 200 ? -18.992 -10.613 25.752 1.00 82.88 200 ASP A O 1
ATOM 1622 N N . ASN A 1 201 ? -17.519 -9.042 25.108 1.00 88.69 201 ASN A N 1
ATOM 1623 C CA . ASN A 1 201 ? -18.448 -8.290 24.272 1.00 88.69 201 ASN A CA 1
ATOM 1624 C C . ASN A 1 201 ? -17.744 -7.716 23.043 1.00 88.69 201 ASN A C 1
ATOM 1626 O O . ASN A 1 201 ? -16.553 -7.387 23.066 1.00 88.69 201 ASN A O 1
ATOM 1630 N N . GLU A 1 202 ? -18.522 -7.491 21.996 1.00 91.50 202 GLU A N 1
ATOM 1631 C CA . GLU A 1 202 ? -18.141 -6.669 20.863 1.00 91.50 202 GLU A CA 1
ATOM 1632 C C . GLU A 1 202 ? -18.512 -5.210 21.109 1.00 91.50 202 GLU A C 1
ATOM 1634 O O . GLU A 1 202 ? -19.611 -4.884 21.562 1.00 91.50 202 GLU A O 1
ATOM 1639 N N . TYR A 1 203 ? -17.599 -4.315 20.748 1.00 94.50 203 TYR A N 1
ATOM 1640 C CA . TYR A 1 203 ? -17.782 -2.881 20.915 1.00 94.50 203 TYR A CA 1
ATOM 1641 C C . TYR A 1 203 ? -17.676 -2.187 19.568 1.00 94.50 203 TYR A C 1
ATOM 1643 O O . TYR A 1 203 ? -16.699 -2.396 18.845 1.00 94.50 203 TYR A O 1
ATOM 1651 N N . ALA A 1 204 ? -18.645 -1.336 19.237 1.00 96.00 204 ALA A N 1
ATOM 1652 C CA . ALA A 1 204 ? -18.666 -0.606 17.975 1.00 96.00 204 ALA A CA 1
ATOM 1653 C C . ALA A 1 204 ? -18.707 0.907 18.189 1.00 96.00 204 ALA A C 1
ATOM 1655 O O . ALA A 1 204 ? -19.416 1.407 19.056 1.00 96.00 204 ALA A O 1
ATOM 1656 N N . TYR A 1 205 ? -17.971 1.642 17.361 1.00 96.81 205 TYR A N 1
ATOM 1657 C CA . TYR A 1 205 ? -18.012 3.100 17.285 1.00 96.81 205 TYR A CA 1
ATOM 1658 C C . TYR A 1 205 ? -18.329 3.539 15.854 1.00 96.81 205 TYR A C 1
ATOM 1660 O O . TYR A 1 205 ? -17.652 3.124 14.908 1.00 96.81 205 TYR A O 1
ATOM 1668 N N . GLN A 1 206 ? -19.337 4.400 15.698 1.00 96.06 206 GLN A N 1
ATOM 1669 C CA . GLN A 1 206 ? -19.723 4.950 14.401 1.00 96.06 206 GLN A CA 1
ATOM 1670 C C . GLN A 1 206 ? -18.664 5.929 13.887 1.00 96.06 206 GLN A C 1
ATOM 1672 O O . GLN A 1 206 ? -18.384 6.949 14.516 1.00 96.06 206 GLN A O 1
ATOM 1677 N N . ILE A 1 207 ? -18.115 5.667 12.700 1.00 95.75 207 ILE A N 1
ATOM 1678 C CA . ILE A 1 207 ? -17.180 6.581 12.042 1.00 95.75 207 ILE A CA 1
ATOM 1679 C C . ILE A 1 207 ? -17.998 7.584 11.227 1.00 95.75 207 ILE A C 1
ATOM 1681 O O . ILE A 1 207 ? -18.703 7.215 10.288 1.00 95.75 207 ILE A O 1
ATOM 1685 N N . SER A 1 208 ? -17.904 8.864 11.586 1.00 88.94 208 SER A N 1
ATOM 1686 C CA . SER A 1 208 ? -18.624 9.946 10.906 1.00 88.94 208 SER A CA 1
ATOM 1687 C C . SER A 1 208 ? -18.016 10.282 9.542 1.00 88.94 208 SER A C 1
ATOM 1689 O O . SER A 1 208 ? -18.735 10.411 8.554 1.00 88.94 208 SER A O 1
ATOM 1691 N N . ASN A 1 209 ? -16.688 10.410 9.478 1.00 92.19 209 ASN A N 1
ATOM 1692 C CA . ASN A 1 209 ? -15.948 10.679 8.251 1.00 92.19 209 ASN A CA 1
ATOM 1693 C C . ASN A 1 209 ? -14.550 10.048 8.309 1.00 92.19 209 ASN A C 1
ATOM 1695 O O . ASN A 1 209 ? -13.675 10.520 9.028 1.00 92.19 209 ASN A O 1
ATOM 1699 N N . ILE A 1 210 ? -14.315 9.010 7.507 1.00 92.75 210 ILE A N 1
ATOM 1700 C CA . ILE A 1 210 ? -13.031 8.293 7.478 1.00 92.75 210 ILE A CA 1
ATOM 1701 C C . ILE A 1 210 ? -11.864 9.127 6.913 1.00 92.75 210 ILE A C 1
ATOM 1703 O O . ILE A 1 210 ? -10.699 8.792 7.128 1.00 92.75 210 ILE A O 1
ATOM 1707 N N . ASP A 1 211 ? -12.160 10.214 6.199 1.00 90.88 211 ASP A N 1
ATOM 1708 C CA . ASP A 1 211 ? -11.152 11.123 5.650 1.00 90.88 211 ASP A CA 1
ATOM 1709 C C . ASP A 1 211 ? -10.828 12.296 6.584 1.00 90.88 211 ASP A C 1
ATOM 1711 O O . ASP A 1 211 ? -9.910 13.058 6.280 1.00 90.88 211 ASP A O 1
ATOM 1715 N N . ASP A 1 212 ? -11.558 12.471 7.688 1.00 92.44 212 ASP A N 1
ATOM 1716 C CA . ASP A 1 212 ? -11.285 13.526 8.665 1.00 92.44 212 ASP A CA 1
ATOM 1717 C C . ASP A 1 212 ? -9.964 13.266 9.411 1.00 92.44 212 ASP A C 1
ATOM 1719 O O . ASP A 1 212 ? -9.683 12.149 9.845 1.00 92.44 212 ASP A O 1
ATOM 1723 N N . ASP A 1 213 ? -9.144 14.307 9.571 1.00 92.31 213 ASP A N 1
ATOM 1724 C CA . ASP A 1 213 ? -7.784 14.183 10.109 1.00 92.31 213 ASP A CA 1
ATOM 1725 C C . ASP A 1 213 ? -7.783 13.735 11.582 1.00 92.31 213 ASP A C 1
ATOM 1727 O O . ASP A 1 213 ? -6.966 12.893 11.972 1.00 92.31 213 ASP A O 1
ATOM 1731 N N . ASN A 1 214 ? -8.721 14.239 12.394 1.00 92.81 214 ASN A N 1
ATOM 1732 C CA . ASN A 1 214 ? -8.867 13.822 13.792 1.00 92.81 214 ASN A CA 1
ATOM 1733 C C . ASN A 1 214 ? -9.332 12.367 13.878 1.00 92.81 214 ASN A C 1
ATOM 1735 O O . ASN A 1 214 ? -8.808 11.589 14.675 1.00 92.81 214 ASN A O 1
ATOM 1739 N N . THR A 1 215 ? -10.260 11.979 13.007 1.00 94.12 215 THR A N 1
ATOM 1740 C CA . THR A 1 215 ? -10.763 10.609 12.903 1.00 94.12 215 THR A CA 1
ATOM 1741 C C . THR A 1 215 ? -9.662 9.638 12.480 1.00 94.12 215 THR A C 1
ATOM 1743 O O . THR A 1 215 ? -9.475 8.613 13.132 1.00 94.12 215 THR A O 1
ATOM 1746 N N . GLN A 1 216 ? -8.860 9.959 11.460 1.00 94.31 216 GLN A N 1
ATOM 1747 C CA . GLN A 1 216 ? -7.725 9.120 11.055 1.00 94.31 216 GLN A CA 1
ATOM 1748 C C . GLN A 1 216 ? -6.680 8.993 12.161 1.00 94.31 216 GLN A C 1
ATOM 1750 O O . GLN A 1 216 ? -6.151 7.901 12.383 1.00 94.31 216 GLN A O 1
ATOM 1755 N N . LYS A 1 217 ? -6.404 10.085 12.885 1.00 94.81 217 LYS A N 1
ATOM 1756 C CA . LYS A 1 217 ? -5.515 10.053 14.046 1.00 94.81 217 LYS A CA 1
ATOM 1757 C C . LYS A 1 217 ? -6.051 9.130 15.143 1.00 94.81 217 LYS A C 1
ATOM 1759 O O . LYS A 1 217 ? -5.291 8.308 15.648 1.00 94.81 217 LYS A O 1
ATOM 1764 N N . PHE A 1 218 ? -7.333 9.230 15.476 1.00 96.00 218 PHE A N 1
ATOM 1765 C CA . PHE A 1 218 ? -7.981 8.352 16.448 1.00 96.00 218 PHE A CA 1
ATOM 1766 C C . PHE A 1 218 ? -7.894 6.877 16.039 1.00 96.00 218 PHE A C 1
ATOM 1768 O O . PHE A 1 218 ? -7.425 6.057 16.823 1.00 96.00 218 PHE A O 1
ATOM 1775 N N . LEU A 1 219 ? -8.274 6.540 14.804 1.00 96.75 219 LEU A N 1
ATOM 1776 C CA . LEU A 1 219 ? -8.230 5.167 14.288 1.00 96.75 219 LEU A CA 1
ATOM 1777 C C . LEU A 1 219 ? -6.805 4.592 14.326 1.00 96.75 219 LEU A C 1
ATOM 1779 O O . LEU A 1 219 ? -6.590 3.443 14.718 1.00 96.75 219 LEU A O 1
ATOM 1783 N N . TYR A 1 220 ? -5.817 5.408 13.961 1.00 95.56 220 TYR A N 1
ATOM 1784 C CA . TYR A 1 220 ? -4.407 5.050 14.055 1.00 95.56 220 TYR A CA 1
ATOM 1785 C C . TYR A 1 220 ? -3.964 4.796 15.505 1.00 95.56 220 TYR A C 1
ATOM 1787 O O . TYR A 1 220 ? -3.327 3.780 15.796 1.00 95.56 220 TYR A O 1
ATOM 1795 N N . ASP A 1 221 ? -4.316 5.693 16.428 1.00 96.19 221 ASP A N 1
ATOM 1796 C CA . ASP A 1 221 ? -3.966 5.570 17.844 1.00 96.19 221 ASP A CA 1
ATOM 1797 C C . ASP A 1 221 ? -4.663 4.370 18.506 1.00 96.19 221 ASP A C 1
ATOM 1799 O O . ASP A 1 221 ? -4.040 3.687 19.319 1.00 96.19 221 ASP A O 1
ATOM 1803 N N . ALA A 1 222 ? -5.903 4.058 18.117 1.00 97.25 222 ALA A N 1
ATOM 1804 C CA . ALA A 1 222 ? -6.642 2.881 18.570 1.00 97.25 222 ALA A CA 1
ATOM 1805 C C . ALA A 1 222 ? -5.932 1.580 18.168 1.00 97.25 222 ALA A C 1
ATOM 1807 O O . ALA A 1 222 ? -5.687 0.719 19.015 1.00 97.25 222 ALA A O 1
ATOM 1808 N N . GLY A 1 223 ? -5.514 1.459 16.901 1.00 96.94 223 GLY A N 1
ATOM 1809 C CA . GLY A 1 223 ? -4.728 0.315 16.431 1.00 96.94 223 GLY A CA 1
ATOM 1810 C C . GLY A 1 223 ? -3.404 0.160 17.189 1.00 96.94 223 GLY A C 1
ATOM 1811 O O . GLY A 1 223 ? -3.041 -0.945 17.602 1.00 96.94 223 GLY A O 1
ATOM 1812 N N . ARG A 1 224 ? -2.699 1.274 17.439 1.00 95.44 224 ARG A N 1
ATOM 1813 C CA . ARG A 1 224 ? -1.455 1.283 18.231 1.00 95.44 224 ARG A CA 1
ATOM 1814 C C . ARG A 1 224 ? -1.670 0.893 19.685 1.00 95.44 224 ARG A C 1
ATOM 1816 O O . ARG A 1 224 ? -0.845 0.162 20.229 1.00 95.44 224 ARG A O 1
ATOM 1823 N N . LEU A 1 225 ? -2.732 1.393 20.312 1.00 96.38 225 LEU A N 1
ATOM 1824 C CA . LEU A 1 225 ? -3.054 1.084 21.699 1.00 96.38 225 LEU A CA 1
ATOM 1825 C C . LEU A 1 225 ? -3.404 -0.395 21.854 1.00 96.38 225 LEU A C 1
ATOM 1827 O O . LEU A 1 225 ? -2.822 -1.047 22.715 1.00 96.38 225 LEU A O 1
ATOM 1831 N N . ALA A 1 226 ? -4.267 -0.929 20.985 1.00 95.19 226 ALA A N 1
ATOM 1832 C CA . ALA A 1 226 ? -4.631 -2.342 20.999 1.00 95.19 226 ALA A CA 1
ATOM 1833 C C . ALA A 1 226 ? -3.394 -3.237 20.853 1.00 95.19 226 ALA A C 1
ATOM 1835 O O . ALA A 1 226 ? -3.185 -4.136 21.658 1.00 95.19 226 ALA A O 1
ATOM 1836 N N . TYR A 1 227 ? -2.506 -2.926 19.904 1.00 94.19 227 TYR A N 1
ATOM 1837 C CA . TYR A 1 227 ? -1.246 -3.657 19.748 1.00 94.19 227 TYR A CA 1
ATOM 1838 C C . TYR A 1 227 ? -0.341 -3.563 20.985 1.00 94.19 227 TYR A C 1
ATOM 1840 O O . TYR A 1 227 ? 0.261 -4.555 21.381 1.00 94.19 227 TYR A O 1
ATOM 1848 N N . LYS A 1 228 ? -0.236 -2.380 21.608 1.00 94.38 228 LYS A N 1
ATOM 1849 C CA . LYS A 1 228 ? 0.582 -2.175 22.813 1.00 94.38 228 LYS A CA 1
ATOM 1850 C C . LYS A 1 228 ? 0.064 -2.979 24.009 1.00 94.38 228 LYS A C 1
ATOM 1852 O O . LYS A 1 228 ? 0.879 -3.469 24.779 1.00 94.38 228 LYS A O 1
ATOM 1857 N N . LEU A 1 229 ? -1.254 -3.069 24.163 1.00 93.50 229 LEU A N 1
ATOM 1858 C CA . LEU A 1 229 ? -1.926 -3.777 25.257 1.00 93.50 229 LEU A CA 1
ATOM 1859 C C . LEU A 1 229 ? -2.216 -5.249 24.927 1.00 93.50 229 LEU A C 1
ATOM 1861 O O . LEU A 1 229 ? -2.967 -5.907 25.637 1.00 93.50 229 LEU A O 1
ATOM 1865 N N . ASN A 1 230 ? -1.659 -5.755 23.821 1.00 91.06 230 ASN A N 1
ATOM 1866 C CA . ASN A 1 230 ? -1.886 -7.114 23.343 1.00 91.06 230 ASN A CA 1
ATOM 1867 C C . ASN A 1 230 ? -3.381 -7.473 23.196 1.00 91.06 230 ASN A C 1
ATOM 1869 O O . ASN A 1 230 ? -3.766 -8.611 23.403 1.00 91.06 230 ASN A O 1
ATOM 1873 N N . VAL A 1 231 ? -4.230 -6.513 22.832 1.00 90.44 231 VAL A N 1
ATOM 1874 C CA . VAL A 1 231 ? -5.667 -6.719 22.589 1.00 90.44 231 VAL A CA 1
ATOM 1875 C C . VAL A 1 231 ? -5.897 -7.066 21.124 1.00 90.44 231 VAL A C 1
ATOM 1877 O O . VAL A 1 231 ? -5.131 -6.654 20.243 1.00 90.44 231 VAL A O 1
ATOM 1880 N N . PHE A 1 232 ? -6.982 -7.788 20.830 1.00 90.25 232 PHE A N 1
ATOM 1881 C CA . PHE A 1 232 ? -7.433 -7.977 19.456 1.00 90.25 232 PHE A CA 1
ATOM 1882 C C . PHE A 1 232 ? -7.493 -6.643 18.706 1.00 90.25 232 PHE A C 1
ATOM 1884 O O . PHE A 1 232 ? -8.088 -5.664 19.153 1.00 90.25 232 PHE A O 1
ATOM 1891 N N . LYS A 1 233 ? -6.854 -6.605 17.533 1.00 92.56 233 LYS A N 1
ATOM 1892 C CA . LYS A 1 233 ? -6.789 -5.393 16.719 1.00 92.56 233 LYS A CA 1
ATOM 1893 C C . LYS A 1 233 ? -8.196 -4.998 16.243 1.00 92.56 233 LYS A C 1
ATOM 1895 O O . LYS A 1 233 ? -8.841 -5.832 15.595 1.00 92.56 233 LYS A O 1
ATOM 1900 N N . PRO A 1 234 ? -8.634 -3.742 16.465 1.00 95.69 234 PRO A N 1
ATOM 1901 C CA . PRO A 1 234 ? -9.888 -3.248 15.919 1.00 95.69 234 PRO A CA 1
ATOM 1902 C C . PRO A 1 234 ? -9.955 -3.401 14.400 1.00 95.69 234 PRO A C 1
ATOM 1904 O O . PRO A 1 234 ? -8.936 -3.418 13.703 1.00 95.69 234 PRO A O 1
ATOM 1907 N N . ARG A 1 235 ? -11.167 -3.489 13.862 1.00 95.88 235 ARG A N 1
ATOM 1908 C CA . ARG A 1 235 ? -11.406 -3.548 12.418 1.00 95.88 235 ARG A CA 1
ATOM 1909 C C . ARG A 1 235 ? -12.349 -2.442 11.997 1.00 95.88 235 ARG A C 1
ATOM 1911 O O . ARG A 1 235 ? -13.266 -2.097 12.729 1.00 95.88 235 ARG A O 1
ATOM 1918 N N . ILE A 1 236 ? -12.122 -1.918 10.799 1.00 96.12 236 ILE A N 1
ATOM 1919 C CA . ILE A 1 236 ? -13.046 -0.995 10.151 1.00 96.12 236 ILE A CA 1
ATOM 1920 C C . ILE A 1 236 ? -13.857 -1.804 9.150 1.00 96.12 236 ILE A C 1
ATOM 1922 O O . ILE A 1 236 ? -13.280 -2.500 8.313 1.00 96.12 236 ILE A O 1
ATOM 1926 N N . MET A 1 237 ? -15.174 -1.729 9.259 1.00 93.19 23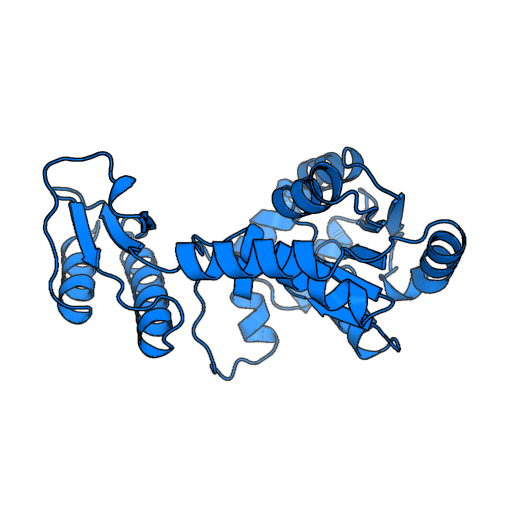7 MET A N 1
ATOM 1927 C CA . MET A 1 237 ? -16.120 -2.432 8.392 1.00 93.19 237 MET A CA 1
ATOM 1928 C C . MET A 1 237 ? -17.400 -1.620 8.258 1.00 93.19 237 MET A C 1
ATOM 1930 O O . MET A 1 237 ? -17.532 -0.569 8.891 1.00 93.19 237 MET A O 1
ATOM 1934 N N . ARG A 1 238 ? -18.322 -2.061 7.407 1.00 90.31 238 ARG A N 1
ATOM 1935 C CA . ARG A 1 238 ? -19.656 -1.461 7.360 1.00 90.31 238 ARG A CA 1
ATOM 1936 C C . ARG A 1 238 ? -20.564 -2.101 8.404 1.00 90.31 238 ARG A C 1
ATOM 1938 O O . ARG A 1 238 ? -20.369 -3.249 8.790 1.00 90.31 238 ARG A O 1
ATOM 1945 N N . GLU A 1 239 ? -21.557 -1.347 8.857 1.00 85.62 239 GLU A N 1
ATOM 1946 C CA . GLU A 1 239 ? -22.524 -1.830 9.848 1.00 85.62 239 GLU A CA 1
ATOM 1947 C C . GLU A 1 239 ? -23.300 -3.068 9.362 1.00 85.62 239 GLU A C 1
ATOM 1949 O O . GLU A 1 239 ? -23.536 -3.995 10.130 1.00 85.62 239 GLU A O 1
ATOM 1954 N N . ASP A 1 240 ? -23.607 -3.142 8.064 1.00 85.31 240 ASP A N 1
ATOM 1955 C CA . ASP A 1 240 ? -24.276 -4.287 7.432 1.00 85.31 240 ASP A CA 1
ATOM 1956 C C . ASP A 1 240 ? -23.383 -5.537 7.292 1.00 85.31 240 ASP A C 1
ATOM 1958 O O . ASP A 1 240 ? -23.859 -6.589 6.870 1.00 85.31 240 ASP A O 1
ATOM 1962 N N . GLU A 1 241 ? -22.099 -5.444 7.649 1.00 85.38 241 GLU A N 1
ATOM 1963 C CA . GLU A 1 241 ? -21.130 -6.546 7.596 1.00 85.38 241 GLU A CA 1
ATOM 1964 C C . GLU A 1 241 ? -20.888 -7.194 8.972 1.00 85.38 241 GLU A C 1
ATOM 1966 O O . GLU A 1 241 ? -20.120 -8.157 9.060 1.00 85.38 241 GLU A O 1
ATOM 1971 N N . ILE A 1 242 ? -21.511 -6.697 10.051 1.00 76.94 242 ILE A N 1
ATOM 1972 C CA . ILE A 1 242 ? -21.275 -7.236 11.394 1.00 76.94 242 ILE A CA 1
ATOM 1973 C C . ILE A 1 242 ? -22.008 -8.573 11.558 1.00 76.94 242 ILE A C 1
ATOM 1975 O O . ILE A 1 242 ? -23.227 -8.631 11.410 1.00 76.94 242 ILE A O 1
ATOM 1979 N N . PRO A 1 243 ? -21.304 -9.659 11.911 1.00 69.69 243 PRO A N 1
ATOM 1980 C CA . PRO A 1 243 ? -21.912 -10.984 11.966 1.00 69.69 243 PRO A CA 1
ATOM 1981 C C . PRO A 1 243 ? -22.704 -11.271 13.257 1.00 69.69 243 PRO A C 1
ATOM 1983 O O . PRO A 1 243 ? -23.060 -12.426 13.479 1.00 69.69 243 PRO A O 1
ATOM 1986 N N . MET A 1 244 ? -22.927 -10.290 14.143 1.00 70.75 244 MET A N 1
ATOM 1987 C CA . MET A 1 244 ? -23.337 -10.539 15.535 1.00 70.75 244 MET A CA 1
ATOM 1988 C C . MET A 1 244 ? -24.457 -9.619 16.025 1.00 70.75 244 MET A C 1
ATOM 1990 O O . MET A 1 244 ? -24.532 -8.456 15.644 1.00 70.75 244 MET A O 1
ATOM 1994 N N . GLU A 1 245 ? -25.314 -10.160 16.895 1.00 70.56 245 GLU A N 1
ATOM 1995 C CA . GLU A 1 245 ? -26.535 -9.500 17.383 1.00 70.56 245 GLU A CA 1
ATOM 1996 C C . GLU A 1 245 ? -26.319 -8.658 18.657 1.00 70.56 245 GLU A C 1
ATOM 1998 O O . GLU A 1 245 ? -27.089 -7.736 18.914 1.00 70.56 245 GLU A O 1
ATOM 2003 N N . ASN A 1 246 ? -25.263 -8.925 19.439 1.00 78.88 246 ASN A N 1
ATOM 2004 C CA . ASN A 1 246 ? -25.031 -8.299 20.748 1.00 78.88 246 ASN A CA 1
ATOM 2005 C C . ASN A 1 246 ? -23.831 -7.344 20.725 1.00 78.88 246 ASN A C 1
ATOM 2007 O O . ASN A 1 246 ? -22.750 -7.675 21.197 1.00 78.88 246 ASN A O 1
ATOM 2011 N N . ILE A 1 247 ? -24.031 -6.146 20.180 1.00 90.44 247 ILE A N 1
ATOM 2012 C CA . ILE A 1 247 ? -22.982 -5.125 20.070 1.00 90.44 247 ILE A CA 1
ATOM 2013 C C . ILE A 1 247 ? -23.224 -4.020 21.089 1.00 90.44 247 ILE A C 1
ATOM 2015 O O . ILE A 1 247 ? -24.306 -3.430 21.144 1.00 90.44 247 ILE A O 1
ATOM 2019 N N . ILE A 1 248 ? -22.184 -3.680 21.846 1.00 94.75 248 ILE A N 1
ATOM 2020 C CA . ILE A 1 248 ? -22.179 -2.503 22.707 1.00 94.75 248 ILE A CA 1
ATOM 2021 C C . ILE A 1 248 ? -21.736 -1.297 21.877 1.00 94.75 248 ILE A C 1
ATOM 2023 O O . ILE A 1 248 ? -20.576 -1.172 21.476 1.00 94.75 248 ILE A O 1
ATOM 2027 N N . TRP A 1 249 ? -22.672 -0.387 21.626 1.00 95.50 249 TRP A N 1
ATOM 2028 C CA . TRP A 1 249 ? -22.391 0.860 20.926 1.00 95.50 249 TRP A CA 1
ATOM 2029 C C . TRP A 1 249 ? -21.714 1.867 21.849 1.00 95.50 249 TRP A C 1
ATOM 2031 O O . TRP A 1 249 ? -22.202 2.180 22.933 1.00 95.50 249 TRP A O 1
ATOM 2041 N N . ILE A 1 250 ? -20.578 2.381 21.392 1.00 97.31 250 ILE A N 1
ATOM 2042 C CA . ILE A 1 250 ? -19.754 3.343 22.104 1.00 97.31 250 ILE A CA 1
ATOM 2043 C C . ILE A 1 250 ? -19.972 4.729 21.509 1.00 97.31 250 ILE A C 1
ATOM 2045 O O . ILE A 1 250 ? -19.825 4.942 20.307 1.00 97.31 250 ILE A O 1
ATOM 2049 N N . GLU A 1 251 ? -20.309 5.685 22.370 1.00 95.12 251 GLU A N 1
ATOM 2050 C CA . GLU A 1 251 ? -20.781 7.009 21.952 1.00 95.12 251 GLU A CA 1
ATOM 2051 C C . GLU A 1 251 ? -19.648 7.978 21.577 1.00 95.12 251 GLU A C 1
ATOM 2053 O O . GLU A 1 251 ? -19.882 8.971 20.887 1.00 95.12 251 GLU A O 1
ATOM 2058 N N . SER A 1 252 ? -18.407 7.718 22.009 1.00 96.88 252 SER A N 1
ATOM 2059 C CA . SER A 1 252 ? -17.280 8.631 21.793 1.00 96.88 252 SER A CA 1
ATOM 2060 C C . SER A 1 252 ? -15.953 7.919 21.523 1.00 96.88 252 SER A C 1
ATOM 2062 O O . SER A 1 252 ? -15.727 6.781 21.932 1.00 96.88 252 SER A O 1
ATOM 2064 N N . GLN A 1 253 ? -15.039 8.629 20.855 1.00 96.94 253 GLN A N 1
ATOM 2065 C CA . GLN A 1 253 ? -13.673 8.152 20.612 1.00 96.94 253 GLN A CA 1
ATOM 2066 C C . GLN A 1 253 ? -12.926 7.886 21.925 1.00 96.94 253 GLN A C 1
ATOM 2068 O O . GLN A 1 253 ? -12.211 6.896 22.036 1.00 96.94 253 GLN A O 1
ATOM 2073 N N . GLU A 1 254 ? -13.112 8.747 22.930 1.00 97.31 254 GLU A N 1
ATOM 2074 C CA . GLU A 1 254 ? -12.498 8.598 24.254 1.00 97.31 254 GLU A CA 1
ATOM 2075 C C . GLU A 1 254 ? -12.977 7.323 24.953 1.00 97.31 254 GLU A C 1
ATOM 2077 O O . GLU A 1 254 ? -12.150 6.501 25.350 1.00 97.31 254 GLU A O 1
ATOM 2082 N N . ALA A 1 255 ? -14.294 7.098 24.987 1.00 97.31 255 ALA A N 1
ATOM 2083 C CA . ALA A 1 255 ? -14.874 5.892 25.566 1.00 97.31 255 ALA A CA 1
ATOM 2084 C C . ALA A 1 255 ? -14.405 4.627 24.829 1.00 97.31 255 ALA A C 1
ATOM 2086 O O . ALA A 1 255 ? -14.141 3.607 25.459 1.00 97.31 255 ALA A O 1
ATOM 2087 N N . PHE A 1 256 ? -14.221 4.687 23.504 1.00 97.31 256 PHE A N 1
ATOM 2088 C CA . PHE A 1 256 ? -13.702 3.540 22.753 1.00 97.31 256 PHE A CA 1
ATOM 2089 C C . PHE A 1 256 ? -12.249 3.225 23.130 1.00 97.31 256 PHE A C 1
ATOM 2091 O O . PHE A 1 256 ? -11.870 2.061 23.251 1.00 97.31 256 PHE A O 1
ATOM 2098 N N . MET A 1 257 ? -11.427 4.251 23.366 1.00 97.25 257 MET A N 1
ATOM 2099 C CA . MET A 1 257 ? -10.060 4.053 23.853 1.00 97.25 257 MET A CA 1
ATOM 2100 C C . MET A 1 257 ? -10.040 3.445 25.261 1.00 97.25 257 MET A C 1
ATOM 2102 O O . MET A 1 257 ? -9.177 2.613 25.537 1.00 97.25 257 MET A O 1
ATOM 2106 N N . ASP A 1 258 ? -10.980 3.814 26.134 1.00 95.94 258 ASP A N 1
ATOM 2107 C CA . ASP A 1 258 ? -11.129 3.200 27.461 1.00 95.94 258 ASP A CA 1
ATOM 2108 C C . ASP A 1 258 ? -11.537 1.731 27.381 1.00 95.94 258 ASP A C 1
ATOM 2110 O O . ASP A 1 258 ? -10.958 0.899 28.077 1.00 95.94 258 ASP A O 1
ATOM 2114 N N . VAL A 1 259 ? -12.447 1.388 26.471 1.00 95.12 259 VAL A N 1
ATOM 2115 C CA . VAL A 1 259 ? -12.824 -0.004 26.200 1.00 95.12 259 VAL A CA 1
ATOM 2116 C C . VAL A 1 259 ? -11.610 -0.841 25.783 1.00 95.12 259 VAL A C 1
ATOM 2118 O O . VAL A 1 259 ? -11.433 -1.946 26.297 1.00 95.12 259 VAL A O 1
ATOM 2121 N N . ILE A 1 260 ? -10.730 -0.319 24.914 1.00 95.31 260 ILE A N 1
ATOM 2122 C CA . ILE A 1 260 ? -9.478 -1.012 24.553 1.00 95.31 260 ILE A CA 1
ATOM 2123 C C . ILE A 1 260 ? -8.607 -1.244 25.798 1.00 95.31 260 ILE A C 1
ATOM 2125 O O . ILE A 1 260 ? -8.040 -2.321 25.945 1.00 95.31 260 ILE A O 1
ATOM 2129 N N . ARG A 1 261 ? -8.501 -0.260 26.705 1.00 94.38 261 ARG A N 1
ATOM 2130 C CA . ARG A 1 261 ? -7.712 -0.396 27.946 1.00 94.38 261 ARG A CA 1
ATOM 2131 C C . ARG A 1 261 ? -8.273 -1.461 28.883 1.00 94.38 261 ARG A C 1
ATOM 2133 O O . ARG A 1 261 ? -7.500 -2.164 29.519 1.00 94.38 261 ARG A O 1
ATOM 2140 N N . GLN A 1 262 ? -9.595 -1.564 28.964 1.00 91.69 262 GLN A N 1
ATOM 2141 C CA . GLN A 1 262 ? -10.290 -2.516 29.832 1.00 91.69 262 GLN A CA 1
ATOM 2142 C C . GLN A 1 262 ? -10.263 -3.950 29.286 1.00 91.69 262 GLN A C 1
ATOM 2144 O O . GLN A 1 262 ? -10.343 -4.887 30.066 1.00 91.69 262 GLN A O 1
ATOM 2149 N N . ASN A 1 263 ? -10.112 -4.121 27.969 1.00 87.56 263 ASN A N 1
ATOM 2150 C CA . ASN A 1 263 ? -10.010 -5.426 27.304 1.00 87.56 263 ASN A CA 1
ATOM 2151 C C . ASN A 1 263 ? -8.554 -5.910 27.143 1.00 87.56 263 ASN A C 1
ATOM 2153 O O . ASN A 1 263 ? -8.288 -6.773 26.305 1.00 87.56 263 ASN A O 1
ATOM 2157 N N . SER A 1 264 ? -7.606 -5.333 27.895 1.00 79.50 264 SER A N 1
ATOM 2158 C CA . SER A 1 264 ? -6.207 -5.781 27.918 1.00 79.50 264 SER A CA 1
ATOM 2159 C C . SER A 1 264 ? -6.138 -7.278 28.218 1.00 79.50 264 SER A C 1
ATOM 2161 O O . SER A 1 264 ? -6.752 -7.729 29.178 1.00 79.50 264 SER A O 1
ATOM 2163 N N . LEU A 1 265 ? -5.370 -8.045 27.437 1.00 68.19 265 LEU A N 1
ATOM 2164 C CA . LEU A 1 265 ? -5.175 -9.487 27.674 1.00 68.19 265 LEU A CA 1
ATOM 2165 C C . LEU A 1 265 ? -4.208 -9.775 28.844 1.00 68.19 265 LEU A C 1
ATOM 2167 O O . LEU A 1 265 ? -3.614 -10.851 28.897 1.00 68.19 265 LEU A O 1
ATOM 2171 N N . GLU A 1 266 ? -3.998 -8.810 29.740 1.00 61.59 266 GLU A N 1
ATOM 2172 C CA . GLU A 1 266 ? -3.127 -8.954 30.908 1.00 61.59 266 GLU A CA 1
ATOM 2173 C C . GLU A 1 266 ? -3.961 -9.324 32.144 1.00 61.59 266 GLU A C 1
ATOM 2175 O O . GLU A 1 266 ? -4.753 -8.509 32.619 1.00 61.59 266 GLU A O 1
ATOM 2180 N N . ASP A 1 267 ? -3.735 -10.545 32.641 1.00 47.75 267 ASP A N 1
ATOM 2181 C CA . ASP A 1 267 ? -3.656 -10.845 34.080 1.00 47.75 267 ASP A CA 1
ATOM 2182 C C . ASP A 1 267 ? -2.244 -10.497 34.589 1.00 47.75 267 ASP A C 1
ATOM 2184 O O . ASP A 1 267 ? -1.260 -10.862 33.893 1.00 47.75 267 ASP A O 1
#

Radius of gyration: 20.4 Å; chains: 1; bounding box: 50×33×62 Å

Foldseek 3Di:
DEEAEEPLQCLVVCQVPDPQADEDECDVVQFLDFPPDPDDLLRVQQPPLDQLTAGDPCPPLVVLLVQLVSLVRG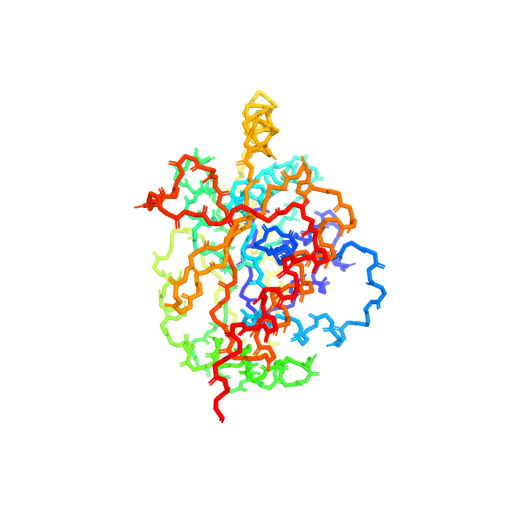PYYYYHDDPVSLCCCCVVVVDAYEYEYADLVCLVVSLVSSVVSNHDVSVCCVPRVCPVVVVVSSVPGDHHYDHDYPPHHPVVCVVVVVVVCVVDPDDRDDPVVSVVSVVVSVVVQAQKWKWFPFPPAIEIETDPGSPDNVSSVLLSVQSVLLVVLVGGRIHIDGPVPDPDDTYHYDHDSVVSSVVSVVRRPDD